Protein AF-G0MTW0-F1 (afdb_monomer_lite)

Secondary structure (DSSP, 8-state):
--HHHHHHHHHHHHHHHHHHHHHHHHHHTTT--HHHHHHHHHHHHHHHHHHHHHHHHHHHHHHHHHHHHHTT-------------------------------TTB-TTT-PBP-SS-GGG-EEE-TTT--EEEHHHHHHHHHHTTTTEEE-TTT--EEE-S-GGGSPB-HHHHHHHHHHHHHHHS--

pLDDT: mean 72.43, std 19.99, range [32.84, 96.56]

Organism: Caenorhabditis brenneri (NCBI:txid135651)

Radius of gyration: 26.17 Å; chains: 1; bounding box: 68×49×63 Å

Foldseek 3Di:
DPVVVVVVVVVVLVVVLVCLLPVVLVVVVVPDDPVVSVVVNVVSVVVSVVVVVVVVVVVVVVVVVVVVVVVVDDDDDDDDDDDDDDDDDDDDPDPPPPPPPPPPQAAPPPRDGAAPPDQQRFWFAQVQPRDTHGLVVQVVQCVVVVQAWHQDPPPRDIRGGNDSVPTHTDVVSNVVVVVVVVVVVVPD

Sequence (188 aa):
MNTGVHRKHLTRVLLFQIVAIHILPYLTHYTRTTEEMTTIRYGQWNFMIAMTWNMADFLTVNESGLELLDTRIPESRNYNEKDIETSSDSDAEDTLEPLRELSCTACKICFREYSADSKKRIPLMLSSCGHTVCWKCAGKLLKQNYNSFICCPLCRKITYTGSVHQLPRNYAIIDVIQMKNRETTGTH

InterPro domains:
  IPR001841 Zinc finger, RING-type [PF14634] (107-157)
  IPR001841 Zinc finger, RING-type [PS50089] (107-156)
  IPR001841 Zinc finger, RING-type [SM00184] (107-155)
  IPR013083 Zinc finger, RING/FYVE/PHD-type [G3DSA:3.30.40.10] (100-187)
  IPR017907 Zinc finger, RING-type, conserved site [PS00518] (129-138)
  IPR052667 E3 ubiquitin-protein ligase RING-type [PTHR47156] (103-181)

Structure (mmCIF, N/CA/C/O backbone):
data_AF-G0MTW0-F1
#
_entry.id   AF-G0MTW0-F1
#
loop_
_atom_site.group_PDB
_atom_site.id
_atom_site.type_symbol
_atom_site.label_atom_id
_atom_site.label_alt_id
_atom_site.label_comp_id
_atom_site.label_asym_id
_atom_site.label_entity_id
_atom_site.label_seq_id
_atom_site.pdbx_PDB_ins_code
_atom_site.Cartn_x
_atom_site.Cartn_y
_atom_site.Cartn_z
_atom_site.occupancy
_atom_site.B_iso_or_equiv
_atom_site.auth_seq_id
_atom_site.auth_comp_id
_atom_site.auth_asym_id
_atom_site.auth_atom_id
_atom_site.pdbx_PDB_model_num
ATOM 1 N N . MET A 1 1 ? 17.808 -18.287 9.962 1.00 46.88 1 MET A N 1
ATOM 2 C CA . MET A 1 1 ? 18.527 -17.604 8.853 1.00 46.88 1 MET A CA 1
ATOM 3 C C . MET A 1 1 ? 18.712 -18.554 7.662 1.00 46.88 1 MET A C 1
ATOM 5 O O . MET A 1 1 ? 19.557 -19.440 7.709 1.00 46.88 1 MET A O 1
ATOM 9 N N . ASN A 1 2 ? 17.879 -18.441 6.618 1.00 45.19 2 ASN A N 1
ATOM 10 C CA . ASN A 1 2 ? 17.885 -19.365 5.471 1.00 45.19 2 ASN A CA 1
ATOM 11 C C . ASN A 1 2 ? 19.026 -19.027 4.487 1.00 45.19 2 ASN A C 1
ATOM 13 O O . ASN A 1 2 ? 18.872 -18.234 3.554 1.00 45.19 2 ASN A O 1
ATOM 17 N N . THR A 1 3 ? 20.190 -19.630 4.722 1.00 55.59 3 THR A N 1
ATOM 18 C CA . THR A 1 3 ? 21.456 -19.387 4.006 1.00 55.59 3 THR A CA 1
ATOM 19 C C . THR A 1 3 ? 21.369 -19.643 2.497 1.00 55.59 3 THR A C 1
ATOM 21 O O . THR A 1 3 ? 22.095 -19.023 1.717 1.00 55.59 3 THR A O 1
ATOM 24 N N . GLY A 1 4 ? 20.443 -20.499 2.052 1.00 56.62 4 GLY A N 1
ATOM 25 C CA . GLY A 1 4 ? 20.263 -20.838 0.640 1.00 56.62 4 GLY A CA 1
ATOM 26 C C . GLY A 1 4 ? 19.663 -19.708 -0.200 1.00 56.62 4 GLY A C 1
ATOM 27 O O . GLY A 1 4 ? 20.035 -19.538 -1.362 1.00 56.62 4 GLY A O 1
ATOM 28 N N . VAL A 1 5 ? 18.762 -18.909 0.379 1.00 52.91 5 VAL A N 1
ATOM 29 C CA . VAL A 1 5 ? 18.122 -17.779 -0.314 1.00 52.91 5 VAL A CA 1
ATOM 30 C C . VAL A 1 5 ? 19.107 -16.617 -0.425 1.00 52.91 5 VAL A C 1
ATOM 32 O O . VAL A 1 5 ? 19.337 -16.115 -1.525 1.00 52.91 5 VAL A O 1
ATOM 35 N N . HIS A 1 6 ? 19.788 -16.280 0.673 1.00 52.62 6 HIS A N 1
ATOM 36 C CA . HIS A 1 6 ? 20.827 -15.248 0.694 1.00 52.62 6 HIS A CA 1
ATOM 37 C C . HIS A 1 6 ? 21.955 -15.550 -0.308 1.00 52.62 6 HIS A C 1
ATOM 39 O O . HIS A 1 6 ? 22.335 -14.687 -1.097 1.00 52.62 6 HIS A O 1
ATOM 45 N N . ARG A 1 7 ? 22.412 -16.811 -0.381 1.00 57.03 7 ARG A N 1
ATOM 46 C CA . ARG A 1 7 ? 23.429 -17.244 -1.353 1.00 57.03 7 ARG A CA 1
ATOM 47 C C . ARG A 1 7 ? 22.971 -17.051 -2.799 1.00 57.03 7 ARG A C 1
ATOM 49 O O . ARG A 1 7 ? 23.742 -16.551 -3.605 1.00 57.03 7 ARG A O 1
ATOM 56 N N . LYS A 1 8 ? 21.720 -17.390 -3.137 1.00 57.41 8 LYS A N 1
ATOM 57 C CA . LYS A 1 8 ? 21.183 -17.230 -4.503 1.00 57.41 8 LYS A CA 1
ATOM 58 C C . LYS A 1 8 ? 21.072 -15.763 -4.919 1.00 57.41 8 LYS A C 1
ATOM 60 O O . LYS A 1 8 ? 21.403 -15.433 -6.056 1.00 57.41 8 LYS A O 1
ATOM 65 N N . HIS A 1 9 ? 20.632 -14.886 -4.018 1.00 62.62 9 HIS A N 1
ATOM 66 C CA . HIS A 1 9 ? 20.572 -13.450 -4.296 1.00 62.62 9 HIS A CA 1
ATOM 67 C C . HIS A 1 9 ? 21.973 -12.849 -4.427 1.00 62.62 9 HIS A C 1
ATOM 69 O O . HIS A 1 9 ? 22.230 -12.150 -5.405 1.00 62.62 9 HIS A O 1
ATOM 75 N N . LEU A 1 10 ? 22.901 -13.219 -3.540 1.00 69.69 10 LEU A N 1
ATOM 76 C CA . LEU A 1 10 ? 24.301 -12.806 -3.615 1.00 69.69 10 LEU A CA 1
ATOM 77 C C . LEU A 1 10 ? 24.962 -13.266 -4.921 1.00 69.69 10 LEU A C 1
ATOM 79 O O . LEU A 1 10 ? 25.590 -12.466 -5.604 1.00 69.69 10 LEU A O 1
ATOM 83 N N . THR A 1 11 ? 24.766 -14.523 -5.331 1.00 68.31 11 THR A N 1
ATOM 84 C CA . THR A 1 11 ? 25.303 -15.037 -6.599 1.00 68.31 11 THR A CA 1
ATOM 85 C C . THR A 1 11 ? 24.739 -14.279 -7.799 1.00 68.31 11 THR A C 1
ATOM 87 O O . THR A 1 11 ? 25.498 -13.933 -8.695 1.00 68.31 11 THR A O 1
ATOM 90 N N . ARG A 1 12 ? 23.436 -13.960 -7.826 1.00 66.38 12 ARG A N 1
ATOM 91 C CA . ARG A 1 12 ? 22.852 -13.176 -8.930 1.00 66.38 12 ARG A CA 1
ATOM 92 C C . ARG A 1 12 ? 23.411 -11.756 -8.971 1.00 66.38 12 ARG A C 1
ATOM 94 O O . ARG A 1 12 ? 23.760 -11.295 -10.051 1.00 66.38 12 ARG A O 1
ATOM 101 N N . VAL A 1 13 ? 23.550 -11.094 -7.823 1.00 73.06 13 VAL A N 1
ATOM 102 C CA . VAL A 1 13 ? 24.141 -9.748 -7.733 1.00 73.06 13 VAL A CA 1
ATOM 103 C C . VAL A 1 13 ? 25.597 -9.760 -8.200 1.00 73.06 13 VAL A C 1
ATOM 105 O O . VAL A 1 13 ? 25.964 -8.951 -9.047 1.00 73.06 13 VAL A O 1
ATOM 108 N N . LEU A 1 14 ? 26.404 -10.716 -7.733 1.00 75.69 14 LEU A N 1
ATOM 109 C CA . LEU A 1 14 ? 27.798 -10.865 -8.160 1.00 75.69 14 LEU A CA 1
ATOM 110 C C . LEU A 1 14 ? 27.912 -11.140 -9.664 1.00 75.69 14 LEU A C 1
ATOM 112 O O . LEU A 1 14 ? 28.757 -10.546 -10.324 1.00 75.69 14 LEU A O 1
ATOM 116 N N . LEU A 1 15 ? 27.031 -11.970 -10.229 1.00 75.44 15 LEU A N 1
ATOM 117 C CA . LEU A 1 15 ? 27.001 -12.229 -11.669 1.00 75.44 15 LEU A CA 1
ATOM 118 C C . LEU A 1 15 ? 26.692 -10.962 -12.471 1.00 75.44 15 LEU A C 1
ATOM 120 O O . LEU A 1 15 ? 27.424 -10.655 -13.406 1.00 75.44 15 LEU A O 1
ATOM 124 N N . PHE A 1 16 ? 25.667 -10.192 -12.093 1.00 72.25 16 PHE A N 1
ATOM 125 C CA . PHE A 1 16 ? 25.366 -8.924 -12.769 1.00 72.25 16 PHE A CA 1
ATOM 126 C C . PHE A 1 16 ? 26.522 -7.930 -12.665 1.00 72.25 16 PHE A C 1
ATOM 128 O O . PHE A 1 16 ? 26.789 -7.202 -13.621 1.00 72.25 16 PHE A O 1
ATOM 135 N N . GLN A 1 17 ? 27.234 -7.931 -11.538 1.00 75.12 17 GLN A N 1
ATOM 136 C CA . GLN A 1 17 ? 28.352 -7.025 -11.338 1.00 75.12 17 GLN A CA 1
ATOM 137 C C . GLN A 1 17 ? 29.565 -7.398 -12.200 1.00 75.12 17 GLN A C 1
ATOM 139 O O . GLN A 1 17 ? 30.127 -6.543 -12.880 1.00 75.12 17 GLN A O 1
ATOM 144 N N . ILE A 1 18 ? 29.913 -8.684 -12.250 1.00 76.88 18 ILE A N 1
ATOM 145 C CA . ILE A 1 18 ? 30.988 -9.213 -13.101 1.00 76.88 18 ILE A CA 1
ATOM 146 C C . ILE A 1 18 ? 30.667 -8.957 -14.581 1.00 76.88 18 ILE A C 1
ATOM 148 O O . ILE A 1 18 ? 31.504 -8.455 -15.328 1.00 76.88 18 ILE A O 1
ATOM 152 N N . VAL A 1 19 ? 29.430 -9.225 -15.004 1.00 73.81 19 VAL A N 1
ATOM 153 C CA . VAL A 1 19 ? 28.961 -8.986 -16.377 1.00 73.81 19 VAL A CA 1
ATOM 154 C C . VAL A 1 19 ? 29.084 -7.505 -16.752 1.00 73.81 19 VAL A C 1
ATOM 156 O O . VAL A 1 19 ? 29.612 -7.198 -17.816 1.00 73.81 19 VAL A O 1
ATOM 159 N N . ALA A 1 20 ? 28.679 -6.575 -15.884 1.00 69.75 20 ALA A N 1
ATOM 160 C CA . ALA A 1 20 ? 28.799 -5.141 -16.152 1.00 69.75 20 ALA A CA 1
ATOM 161 C C . ALA A 1 20 ? 30.264 -4.666 -16.230 1.00 69.75 20 ALA A C 1
ATOM 163 O O . ALA A 1 20 ? 30.592 -3.862 -17.101 1.00 69.75 20 ALA A O 1
ATOM 164 N N . ILE A 1 21 ? 31.150 -5.204 -15.380 1.00 73.75 21 ILE A N 1
ATOM 165 C CA . ILE A 1 21 ? 32.589 -4.880 -15.369 1.00 73.75 21 ILE A CA 1
ATOM 166 C C . ILE A 1 21 ? 33.308 -5.409 -16.614 1.00 73.75 21 ILE A C 1
ATOM 168 O O . ILE A 1 21 ? 34.257 -4.783 -17.068 1.00 73.75 21 ILE A O 1
ATOM 172 N N . HIS A 1 22 ? 32.888 -6.542 -17.180 1.00 73.38 22 HIS A N 1
ATOM 173 C CA . HIS A 1 22 ? 33.581 -7.140 -18.326 1.00 73.38 22 HIS A CA 1
ATOM 174 C C . HIS A 1 22 ? 32.955 -6.783 -19.676 1.00 73.38 22 HIS A C 1
ATOM 176 O O . HIS A 1 22 ? 33.680 -6.473 -20.620 1.00 73.38 22 HIS A O 1
ATOM 182 N N . ILE A 1 23 ? 31.624 -6.792 -19.783 1.00 70.81 23 ILE A N 1
ATOM 183 C CA . ILE A 1 23 ? 30.932 -6.588 -21.060 1.00 70.81 23 ILE A CA 1
ATOM 184 C C . ILE A 1 23 ? 30.978 -5.123 -21.483 1.00 70.81 23 ILE A C 1
ATOM 186 O O . ILE A 1 23 ? 31.235 -4.842 -22.651 1.00 70.81 23 ILE A O 1
ATOM 190 N N . LEU A 1 24 ? 30.777 -4.174 -20.562 1.00 67.62 24 LEU A N 1
ATOM 191 C CA . LEU A 1 24 ? 30.736 -2.764 -20.947 1.00 67.62 24 LEU A CA 1
ATOM 192 C C . LEU A 1 24 ? 32.099 -2.248 -21.448 1.00 67.62 24 LEU A C 1
ATOM 194 O O . LEU A 1 24 ? 32.108 -1.599 -22.493 1.00 67.62 24 LEU A O 1
ATOM 198 N N . PRO A 1 25 ? 33.252 -2.575 -20.826 1.00 67.56 25 PRO A N 1
ATOM 199 C CA . PRO A 1 25 ? 34.555 -2.207 -21.378 1.00 67.56 25 PRO A CA 1
ATOM 200 C C . PRO A 1 25 ? 34.869 -2.906 -22.698 1.00 67.56 25 PRO A C 1
ATOM 202 O O . PRO A 1 25 ? 35.451 -2.278 -23.579 1.00 67.56 25 PRO A O 1
ATOM 205 N N . TYR A 1 26 ? 34.466 -4.173 -22.849 1.00 68.31 26 TYR A N 1
ATOM 206 C CA . TYR A 1 26 ? 34.663 -4.947 -24.077 1.00 68.31 26 TYR A CA 1
ATOM 207 C C . TYR A 1 26 ? 33.882 -4.353 -25.256 1.00 68.31 26 TYR A C 1
ATOM 209 O O . TYR A 1 26 ? 34.439 -4.181 -26.337 1.00 68.31 26 TYR A O 1
ATOM 217 N N . LEU A 1 27 ? 32.631 -3.935 -25.033 1.00 63.88 27 LEU A N 1
ATOM 218 C CA . LEU A 1 27 ? 31.812 -3.256 -26.044 1.00 63.88 27 LEU A CA 1
ATOM 219 C C . LEU A 1 27 ? 32.359 -1.871 -26.419 1.00 63.88 27 LEU A C 1
ATOM 221 O O . LEU A 1 27 ? 32.214 -1.441 -27.560 1.00 63.88 27 LEU A O 1
ATOM 225 N N . THR A 1 28 ? 33.021 -1.179 -25.488 1.00 63.38 28 THR A N 1
ATOM 226 C CA . THR A 1 28 ? 33.653 0.128 -25.752 1.00 63.38 28 THR A CA 1
ATOM 227 C C . THR A 1 28 ? 35.084 0.036 -26.287 1.00 63.38 28 THR A C 1
ATOM 229 O O . THR A 1 28 ? 35.637 1.042 -26.721 1.00 63.38 28 THR A O 1
ATOM 232 N N . HIS A 1 29 ? 35.696 -1.153 -26.280 1.00 64.94 29 HIS A N 1
ATOM 233 C CA . HIS A 1 29 ? 37.079 -1.369 -26.720 1.00 64.94 29 HIS A CA 1
ATOM 234 C C . HIS A 1 29 ? 37.270 -1.113 -28.223 1.00 64.94 29 HIS A C 1
ATOM 236 O O . HIS A 1 29 ? 38.371 -0.804 -28.666 1.00 64.94 29 HIS A O 1
ATOM 242 N N . TYR A 1 30 ? 36.202 -1.227 -29.014 1.00 61.06 30 TYR A N 1
ATOM 243 C CA . TYR A 1 30 ? 36.262 -1.095 -30.469 1.00 61.06 30 TYR A CA 1
ATOM 244 C C . TYR A 1 30 ? 36.179 0.359 -30.972 1.00 61.06 30 TYR A C 1
ATOM 246 O O . TYR A 1 30 ? 36.504 0.616 -32.126 1.00 61.06 30 TYR A O 1
ATOM 254 N N . THR A 1 31 ? 35.757 1.324 -30.143 1.00 55.19 31 THR A N 1
ATOM 255 C CA . THR A 1 31 ? 35.332 2.649 -30.640 1.00 55.19 31 THR A CA 1
ATOM 256 C C . THR A 1 31 ? 36.075 3.859 -30.073 1.00 55.19 31 THR A C 1
ATOM 258 O O . THR A 1 31 ? 35.704 4.976 -30.425 1.00 55.19 31 THR A O 1
ATOM 261 N N . ARG A 1 32 ? 37.097 3.714 -29.212 1.00 61.81 32 ARG A N 1
ATOM 262 C CA . ARG A 1 32 ? 37.580 4.876 -28.438 1.00 61.81 32 ARG A CA 1
ATOM 263 C C . ARG A 1 32 ? 39.060 4.854 -28.031 1.00 61.81 32 ARG A C 1
ATOM 265 O O . ARG A 1 32 ? 39.605 3.799 -27.716 1.00 61.81 32 ARG A O 1
ATOM 272 N N . THR A 1 33 ? 39.698 6.032 -28.034 1.00 72.25 33 THR A N 1
ATOM 273 C CA . THR A 1 33 ? 41.100 6.259 -27.620 1.00 72.25 33 THR A CA 1
ATOM 274 C C . THR A 1 33 ? 41.316 5.926 -26.134 1.00 72.25 33 THR A C 1
ATOM 276 O O . THR A 1 33 ? 40.379 5.859 -25.337 1.00 72.25 33 THR A O 1
ATOM 279 N N . THR A 1 34 ? 42.564 5.671 -25.732 1.00 64.19 34 THR A N 1
ATOM 280 C CA . THR A 1 34 ? 42.932 5.155 -24.396 1.00 64.19 34 THR A CA 1
ATOM 281 C C . THR A 1 34 ? 42.511 6.055 -23.229 1.00 64.19 34 THR A C 1
ATOM 283 O O . THR A 1 34 ? 42.124 5.536 -22.183 1.00 64.19 34 THR A O 1
ATOM 286 N N . GLU A 1 35 ? 42.519 7.379 -23.393 1.00 64.81 35 GLU A N 1
ATOM 287 C CA . GLU A 1 35 ? 42.043 8.333 -22.373 1.00 64.81 35 GLU A CA 1
ATOM 288 C C . GLU A 1 35 ? 40.528 8.256 -22.182 1.00 64.81 35 GLU A C 1
ATOM 290 O O . GLU A 1 35 ? 39.993 8.226 -21.078 1.00 64.81 35 GLU A O 1
ATOM 295 N N . GLU A 1 36 ? 39.824 8.124 -23.291 1.00 65.06 36 GLU A N 1
ATOM 296 C CA . GLU A 1 36 ? 38.383 8.042 -23.330 1.00 65.06 36 GLU A CA 1
ATOM 297 C C . GLU A 1 36 ? 37.843 6.722 -22.745 1.00 65.06 36 GLU A C 1
ATOM 299 O O . GLU A 1 36 ? 36.704 6.672 -22.265 1.00 65.06 36 GLU A O 1
ATOM 304 N N . MET A 1 37 ? 38.675 5.676 -22.747 1.00 64.62 37 MET A N 1
ATOM 305 C CA . MET A 1 37 ? 38.421 4.375 -22.131 1.00 64.62 37 MET A CA 1
ATOM 306 C C . MET A 1 37 ? 38.601 4.399 -20.605 1.00 64.62 37 MET A C 1
ATOM 308 O O . MET A 1 37 ? 37.859 3.718 -19.893 1.00 64.62 37 MET A O 1
ATOM 312 N N . THR A 1 38 ? 39.544 5.182 -20.069 1.00 68.31 38 THR A N 1
ATOM 313 C CA . THR A 1 38 ? 39.756 5.260 -18.613 1.00 68.31 38 THR A CA 1
ATOM 314 C C . THR A 1 38 ? 38.621 6.011 -17.924 1.00 68.31 38 THR A C 1
ATOM 316 O O . THR A 1 38 ? 38.120 5.527 -16.912 1.00 68.31 38 THR A O 1
ATOM 319 N N . THR A 1 39 ? 38.116 7.109 -18.496 1.00 69.56 39 THR A N 1
ATOM 320 C CA . THR A 1 39 ? 36.962 7.845 -17.944 1.00 69.56 39 THR A CA 1
ATOM 321 C C . THR A 1 39 ? 35.706 6.976 -17.857 1.00 69.56 39 THR A C 1
ATOM 323 O O . THR A 1 39 ? 35.002 7.003 -16.849 1.00 69.56 39 THR A O 1
ATOM 326 N N . ILE A 1 40 ? 35.448 6.148 -18.875 1.00 72.38 40 ILE A N 1
ATOM 327 C CA . ILE A 1 40 ? 34.320 5.205 -18.869 1.00 72.38 40 ILE A CA 1
ATOM 328 C C . ILE A 1 40 ? 34.516 4.137 -17.788 1.00 72.38 40 ILE A C 1
ATOM 330 O O . ILE A 1 40 ? 33.581 3.851 -17.041 1.00 72.38 40 ILE A O 1
ATOM 334 N N . ARG A 1 41 ? 35.731 3.589 -17.651 1.00 73.00 41 ARG A N 1
ATOM 335 C CA . ARG A 1 41 ? 36.058 2.617 -16.595 1.00 73.00 41 ARG A CA 1
ATOM 336 C C . ARG A 1 41 ? 35.867 3.205 -15.196 1.00 73.00 41 ARG A C 1
ATOM 338 O O . ARG A 1 41 ? 35.265 2.553 -14.348 1.00 73.00 41 ARG A O 1
ATOM 345 N N . TYR A 1 42 ? 36.306 4.442 -14.959 1.00 75.69 42 TYR A N 1
ATOM 346 C CA . TYR A 1 42 ? 36.085 5.130 -13.683 1.00 75.69 42 TYR A CA 1
ATOM 347 C C . TYR A 1 42 ? 34.602 5.420 -13.427 1.00 75.69 42 TYR A C 1
ATOM 349 O O . TYR A 1 42 ? 34.133 5.226 -12.305 1.00 75.69 42 TYR A O 1
ATOM 357 N N . GLY A 1 43 ? 33.847 5.840 -14.445 1.00 74.94 43 GLY A N 1
ATOM 358 C CA . GLY A 1 43 ? 32.403 6.060 -14.334 1.00 74.94 43 GLY A CA 1
ATOM 359 C C . GLY A 1 43 ? 31.641 4.776 -14.000 1.00 74.94 43 GLY A C 1
ATOM 360 O O . GLY A 1 43 ? 30.783 4.770 -13.119 1.00 74.94 43 GLY A O 1
ATOM 361 N N . GLN A 1 44 ? 32.013 3.664 -14.635 1.00 75.50 44 GLN A N 1
ATOM 362 C CA . GLN A 1 44 ? 31.463 2.345 -14.329 1.00 75.50 44 GLN A CA 1
ATOM 363 C C . GLN A 1 44 ? 31.821 1.915 -12.910 1.00 75.50 44 GLN A C 1
ATOM 365 O O . GLN A 1 44 ? 30.933 1.524 -12.165 1.00 75.50 44 GLN A O 1
ATOM 370 N N . TRP A 1 45 ? 33.076 2.057 -12.483 1.00 75.19 45 TRP A N 1
ATOM 371 C CA . TRP A 1 45 ? 33.469 1.696 -11.121 1.00 75.19 45 TRP A CA 1
ATOM 372 C C . TRP A 1 45 ? 32.704 2.505 -10.060 1.00 75.19 45 TRP A C 1
ATOM 374 O O . TRP A 1 45 ? 32.179 1.927 -9.110 1.00 75.19 45 TRP A O 1
ATOM 384 N N . ASN A 1 46 ? 32.538 3.816 -10.264 1.00 73.50 46 ASN A N 1
ATOM 385 C CA . ASN A 1 46 ? 31.748 4.669 -9.371 1.00 73.50 46 ASN A CA 1
ATOM 386 C C . ASN A 1 46 ? 30.267 4.261 -9.319 1.00 73.50 46 ASN A C 1
ATOM 388 O O . ASN A 1 46 ? 29.690 4.185 -8.234 1.00 73.50 46 ASN A O 1
ATOM 392 N N . PHE A 1 47 ? 29.654 3.949 -10.464 1.00 76.88 47 PHE A N 1
ATOM 393 C CA . PHE A 1 47 ? 28.271 3.465 -10.517 1.00 76.88 47 PHE A CA 1
ATOM 394 C C . PHE A 1 47 ? 28.103 2.137 -9.767 1.00 76.88 47 PHE A C 1
ATOM 396 O O . PHE A 1 47 ? 27.140 1.946 -9.026 1.00 76.88 47 PHE A O 1
ATOM 403 N N . MET A 1 48 ? 29.077 1.239 -9.905 1.00 74.06 48 MET A N 1
ATOM 404 C CA . MET A 1 48 ? 29.076 -0.069 -9.255 1.00 74.06 48 MET A CA 1
ATOM 405 C C . MET A 1 48 ? 29.234 0.054 -7.736 1.00 74.06 48 MET A C 1
ATOM 407 O O . MET A 1 48 ? 28.469 -0.566 -6.999 1.00 74.06 48 MET A O 1
ATOM 411 N N . ILE A 1 49 ? 30.126 0.932 -7.261 1.00 74.50 49 ILE A N 1
ATOM 412 C CA . ILE A 1 49 ? 30.272 1.253 -5.832 1.00 74.50 49 ILE A CA 1
ATOM 413 C C . ILE A 1 49 ? 28.972 1.858 -5.270 1.00 74.50 49 ILE A C 1
ATOM 415 O O . ILE A 1 49 ? 28.481 1.424 -4.226 1.00 74.50 49 ILE A O 1
ATOM 419 N N . ALA A 1 50 ? 28.349 2.808 -5.970 1.00 71.88 50 ALA A N 1
ATOM 420 C CA . ALA A 1 50 ? 27.086 3.404 -5.524 1.00 71.88 50 ALA A CA 1
ATOM 421 C C . ALA A 1 50 ? 25.942 2.372 -5.454 1.00 71.88 50 ALA A C 1
ATOM 423 O O . ALA A 1 50 ? 25.154 2.358 -4.504 1.00 71.88 50 ALA A O 1
ATOM 424 N N . MET A 1 51 ? 25.884 1.459 -6.427 1.00 70.31 51 MET A N 1
ATOM 425 C CA . MET A 1 51 ? 24.903 0.375 -6.463 1.00 70.31 51 MET A CA 1
ATOM 426 C C . MET A 1 51 ? 25.108 -0.621 -5.312 1.00 70.31 51 MET A C 1
ATOM 428 O O . MET A 1 51 ? 24.128 -1.132 -4.773 1.00 70.31 51 MET A O 1
ATOM 432 N N . THR A 1 52 ? 26.354 -0.873 -4.886 1.00 71.31 52 THR A N 1
ATOM 433 C CA . THR A 1 52 ? 26.628 -1.747 -3.731 1.00 71.31 52 THR A CA 1
ATOM 434 C C . THR A 1 52 ? 26.104 -1.183 -2.408 1.00 71.31 52 THR A C 1
ATOM 436 O O . THR A 1 52 ? 25.582 -1.953 -1.605 1.00 71.31 52 THR A O 1
ATOM 439 N N . TRP A 1 53 ? 26.120 0.142 -2.213 1.00 62.41 53 TRP A N 1
ATOM 440 C CA . TRP A 1 53 ? 25.492 0.783 -1.048 1.00 62.41 53 TRP A CA 1
ATOM 441 C C . TRP A 1 53 ? 23.965 0.635 -1.061 1.00 62.41 53 TRP A C 1
ATOM 443 O O . TRP A 1 53 ? 23.369 0.248 -0.061 1.00 62.41 53 TRP A O 1
ATOM 453 N N . ASN A 1 54 ? 23.335 0.849 -2.221 1.00 63.22 54 ASN A N 1
ATOM 454 C CA . ASN A 1 54 ? 21.885 0.677 -2.379 1.00 63.22 54 ASN A CA 1
ATOM 455 C C . ASN A 1 54 ? 21.439 -0.787 -2.196 1.00 63.22 54 ASN A C 1
ATOM 457 O O . ASN A 1 54 ? 20.370 -1.066 -1.655 1.00 63.22 54 ASN A O 1
ATOM 461 N N . MET A 1 55 ? 22.262 -1.741 -2.638 1.00 66.75 55 MET A N 1
ATOM 462 C CA . MET A 1 55 ? 22.004 -3.169 -2.445 1.00 66.75 55 MET A CA 1
ATOM 463 C C . MET A 1 55 ? 22.160 -3.591 -0.979 1.00 66.75 55 MET A C 1
ATOM 465 O O . MET A 1 55 ? 21.389 -4.434 -0.525 1.00 66.75 55 MET A O 1
ATOM 469 N N . ALA A 1 56 ? 23.105 -3.009 -0.233 1.00 61.94 56 ALA A N 1
ATOM 470 C CA . ALA A 1 56 ? 23.258 -3.258 1.201 1.00 61.94 56 ALA A CA 1
ATOM 471 C C . ALA A 1 56 ? 22.013 -2.811 1.989 1.00 61.94 56 ALA A C 1
ATOM 473 O O . ALA A 1 56 ? 21.521 -3.575 2.821 1.00 61.94 56 ALA A O 1
ATOM 474 N N . ASP A 1 57 ? 21.446 -1.648 1.647 1.00 57.84 57 ASP A N 1
ATOM 475 C CA . ASP A 1 57 ? 20.177 -1.153 2.205 1.00 57.84 57 ASP A CA 1
ATOM 476 C C . ASP A 1 57 ? 18.980 -2.043 1.812 1.00 57.84 57 ASP A C 1
ATOM 478 O O . ASP A 1 57 ? 18.100 -2.337 2.621 1.00 57.84 57 ASP A O 1
ATOM 482 N N . PHE A 1 58 ? 18.944 -2.540 0.570 1.00 63.03 58 PHE A N 1
ATOM 483 C CA . PHE A 1 58 ? 17.901 -3.467 0.115 1.00 63.03 58 PHE A CA 1
ATOM 484 C C . PHE A 1 58 ? 17.959 -4.825 0.835 1.00 63.03 58 PHE A C 1
ATOM 486 O O . PHE A 1 58 ? 16.920 -5.382 1.199 1.00 63.03 58 PHE A O 1
ATOM 493 N N . LEU A 1 59 ? 19.161 -5.363 1.062 1.00 54.91 59 LEU A N 1
ATOM 494 C CA . LEU A 1 59 ? 19.353 -6.626 1.777 1.00 54.91 59 LEU A CA 1
ATOM 495 C C . LEU A 1 59 ? 19.017 -6.494 3.267 1.00 54.91 59 LEU A C 1
ATOM 497 O O . LEU A 1 59 ? 18.342 -7.377 3.789 1.00 54.91 59 LEU A O 1
ATOM 501 N N . THR A 1 60 ? 19.360 -5.380 3.921 1.00 61.66 60 THR A N 1
ATOM 502 C CA . THR A 1 60 ? 18.957 -5.112 5.319 1.00 61.66 60 THR A CA 1
ATOM 503 C C . THR A 1 60 ? 17.439 -4.971 5.472 1.00 61.66 60 THR A C 1
ATOM 505 O O . THR A 1 60 ? 16.854 -5.475 6.434 1.00 61.66 60 THR A O 1
ATOM 508 N N . VAL A 1 61 ?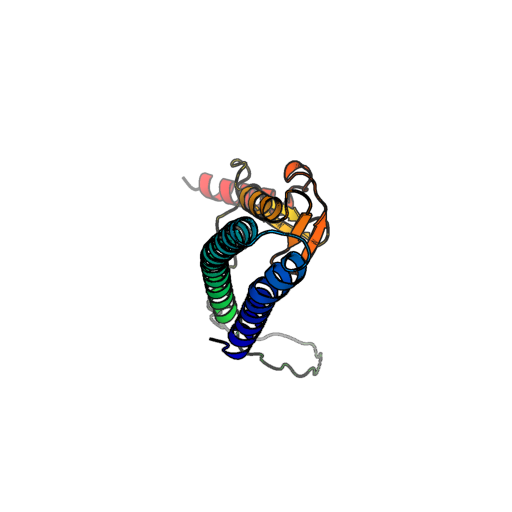 16.753 -4.363 4.498 1.00 57.31 61 VAL A N 1
ATOM 509 C CA . VAL A 1 61 ? 15.277 -4.320 4.464 1.00 57.31 61 VAL A CA 1
ATOM 510 C C . VAL A 1 61 ? 14.667 -5.714 4.244 1.00 57.31 61 VAL A C 1
ATOM 512 O O . VAL A 1 61 ? 13.605 -6.025 4.784 1.00 57.31 61 VAL A O 1
ATOM 515 N N . ASN A 1 62 ? 15.323 -6.580 3.472 1.00 54.56 62 ASN A N 1
ATOM 516 C CA . ASN A 1 62 ? 14.836 -7.934 3.215 1.00 54.56 62 ASN A CA 1
ATOM 517 C C . ASN A 1 62 ? 15.121 -8.905 4.378 1.00 54.56 62 ASN A C 1
ATOM 519 O O . ASN A 1 62 ? 14.283 -9.757 4.661 1.00 54.56 62 ASN A O 1
ATOM 523 N N . GLU A 1 63 ? 16.248 -8.764 5.083 1.00 56.19 63 GLU A N 1
ATOM 524 C CA . GLU A 1 63 ? 16.543 -9.518 6.313 1.00 56.19 63 GLU A CA 1
ATOM 525 C C . GLU A 1 63 ? 15.568 -9.160 7.439 1.00 56.19 63 GLU A C 1
ATOM 527 O O . GLU A 1 63 ? 14.980 -10.056 8.044 1.00 56.19 63 GLU A O 1
ATOM 532 N N . SER A 1 64 ? 15.274 -7.871 7.629 1.00 53.81 64 SER A N 1
ATOM 533 C CA . SER A 1 64 ? 14.232 -7.426 8.571 1.00 53.81 64 SER A CA 1
ATOM 534 C C . SER A 1 64 ? 12.815 -7.862 8.157 1.00 53.81 64 SER A C 1
ATOM 536 O O . SER A 1 64 ? 11.949 -8.093 9.003 1.00 53.81 64 SER A O 1
ATOM 538 N N . GLY A 1 65 ? 12.567 -8.047 6.855 1.00 54.56 65 GLY A N 1
ATOM 539 C CA . GLY A 1 65 ? 11.345 -8.671 6.338 1.00 54.56 65 GLY A CA 1
ATOM 540 C C . GLY A 1 65 ? 11.257 -10.182 6.595 1.00 54.56 65 GLY A C 1
ATOM 541 O O . GLY A 1 65 ? 10.152 -10.713 6.728 1.00 54.56 65 GLY A O 1
ATOM 542 N N . LEU A 1 66 ? 12.402 -10.865 6.688 1.00 42.81 66 LEU A N 1
ATOM 543 C CA . LEU A 1 66 ? 12.509 -12.304 6.928 1.00 42.81 66 LEU A CA 1
ATOM 544 C C . LEU A 1 66 ? 12.380 -12.644 8.422 1.00 42.81 66 LEU A C 1
ATOM 546 O O . LEU A 1 66 ? 11.696 -13.610 8.752 1.00 42.81 66 LEU A O 1
ATOM 550 N N . GLU A 1 67 ? 12.924 -11.816 9.321 1.00 47.81 67 GLU A N 1
ATOM 551 C CA . GLU A 1 67 ? 12.694 -11.938 10.773 1.00 47.81 67 GLU A CA 1
ATOM 552 C C . GLU A 1 67 ? 11.203 -11.812 11.134 1.00 47.81 67 GLU A C 1
ATOM 554 O O . GLU A 1 67 ? 10.698 -12.562 11.966 1.00 47.81 67 GLU A O 1
ATOM 559 N N . LEU A 1 68 ? 10.458 -10.944 10.436 1.00 48.41 68 LEU A N 1
ATOM 560 C CA . LEU A 1 68 ? 9.003 -10.773 10.594 1.00 48.41 68 LEU A CA 1
ATOM 561 C C . LEU A 1 68 ? 8.148 -11.920 10.022 1.00 48.41 68 LEU A C 1
ATOM 563 O O . LEU A 1 68 ? 6.923 -11.942 10.233 1.00 48.41 68 LEU A O 1
ATOM 567 N N . LEU A 1 69 ? 8.752 -12.814 9.236 1.00 47.25 69 LEU A N 1
ATOM 568 C CA . LEU A 1 69 ? 8.108 -14.011 8.700 1.00 47.25 69 LEU A CA 1
ATOM 569 C C . LEU A 1 69 ? 8.383 -15.224 9.596 1.00 47.25 69 LEU A C 1
ATOM 571 O O . LEU A 1 69 ? 7.468 -16.012 9.814 1.00 47.25 69 LEU A O 1
ATOM 575 N N . ASP A 1 70 ? 9.589 -15.329 10.163 1.00 42.06 70 ASP A N 1
ATOM 576 C CA . ASP A 1 70 ? 9.982 -16.431 11.056 1.00 42.06 70 ASP A CA 1
ATOM 577 C C . ASP A 1 70 ? 9.163 -16.424 12.360 1.00 42.06 70 ASP A C 1
ATOM 579 O O . ASP A 1 70 ? 8.758 -17.470 12.853 1.00 42.06 70 ASP A O 1
ATOM 583 N N . THR A 1 71 ? 8.774 -15.245 12.866 1.00 47.22 71 THR A N 1
ATOM 584 C CA . THR A 1 71 ? 7.869 -15.156 14.033 1.00 47.22 71 THR A CA 1
ATOM 585 C C . THR A 1 71 ? 6.423 -15.573 13.729 1.00 47.22 71 THR A C 1
ATOM 587 O O . THR A 1 71 ? 5.607 -15.669 14.644 1.00 47.22 71 THR A O 1
ATOM 590 N N . ARG A 1 72 ? 6.059 -15.753 12.451 1.00 44.72 72 ARG A N 1
ATOM 591 C CA . ARG A 1 72 ? 4.670 -15.938 11.997 1.00 44.72 72 ARG A CA 1
ATOM 592 C C . ARG A 1 72 ? 4.337 -17.348 11.521 1.00 44.72 72 ARG A C 1
ATOM 594 O O . ARG A 1 72 ? 3.199 -17.560 11.106 1.00 44.72 72 ARG A O 1
ATOM 601 N N . ILE A 1 73 ? 5.281 -18.285 11.574 1.00 39.16 73 ILE A N 1
ATOM 602 C CA . ILE A 1 73 ? 5.036 -19.693 11.254 1.00 39.16 73 ILE A CA 1
ATOM 603 C C . ILE A 1 73 ? 4.874 -20.463 12.572 1.00 39.16 73 ILE A C 1
ATOM 605 O O . ILE A 1 73 ? 5.869 -20.926 13.124 1.00 39.16 73 ILE A O 1
ATOM 609 N N . PRO A 1 74 ? 3.651 -20.633 13.109 1.00 39.19 74 PRO A N 1
ATOM 610 C CA . PRO A 1 74 ? 3.393 -21.786 13.944 1.00 39.19 74 PRO A CA 1
ATOM 611 C C . PRO A 1 74 ? 3.498 -23.028 13.054 1.00 39.19 74 PRO A C 1
ATOM 613 O O . PRO A 1 74 ? 2.890 -23.121 11.986 1.00 39.19 74 PRO A O 1
ATOM 616 N N . GLU A 1 75 ? 4.347 -23.935 13.510 1.00 40.84 75 GLU A N 1
ATOM 617 C CA . GLU A 1 75 ? 4.582 -25.283 13.019 1.00 40.84 75 GLU A CA 1
ATOM 618 C C . GLU A 1 75 ? 3.279 -25.950 12.546 1.00 40.84 75 GLU A C 1
ATOM 620 O O . GLU A 1 75 ? 2.263 -25.966 13.247 1.00 40.84 75 GLU A O 1
ATOM 625 N N . SER A 1 76 ? 3.298 -26.458 11.315 1.00 37.50 76 SER A N 1
ATOM 626 C CA . SER A 1 76 ? 2.169 -27.112 10.664 1.00 37.50 76 SER A CA 1
ATOM 627 C C . SER A 1 76 ? 1.669 -28.294 11.497 1.00 37.50 76 SER A C 1
ATOM 629 O O . SER A 1 76 ? 2.264 -29.372 11.464 1.00 37.50 76 SER A O 1
ATOM 631 N N . ARG A 1 77 ? 0.546 -28.126 12.200 1.00 34.28 77 ARG A N 1
ATOM 632 C CA . ARG A 1 77 ? -0.237 -29.263 12.686 1.00 34.28 77 ARG A CA 1
ATOM 633 C C . ARG A 1 77 ? -1.110 -29.781 11.550 1.00 34.28 77 ARG A C 1
ATOM 635 O O . ARG A 1 77 ? -2.071 -29.145 11.131 1.00 34.28 77 ARG A O 1
ATOM 642 N N . ASN A 1 78 ? -0.691 -30.933 11.043 1.00 37.88 78 ASN A N 1
ATOM 643 C CA . ASN A 1 78 ? -1.455 -31.837 10.203 1.00 37.88 78 ASN A CA 1
ATOM 644 C C . ASN A 1 78 ? -2.791 -32.167 10.894 1.00 37.88 78 ASN A C 1
ATOM 646 O O . ASN A 1 78 ? -2.783 -32.798 11.949 1.00 37.88 78 ASN A O 1
ATOM 650 N N . TYR A 1 79 ? -3.914 -31.728 10.325 1.00 32.84 79 TYR A N 1
ATOM 651 C CA . TYR A 1 79 ? -5.228 -32.248 10.691 1.00 32.84 79 TYR A CA 1
ATOM 652 C C . TYR A 1 79 ? -5.685 -33.184 9.584 1.00 32.84 79 TYR A C 1
ATOM 654 O O . TYR A 1 79 ? -6.040 -32.753 8.487 1.00 32.84 79 TYR A O 1
ATOM 662 N N . ASN A 1 80 ? -5.637 -34.476 9.903 1.00 32.97 80 ASN A N 1
ATOM 663 C CA . ASN A 1 80 ? -6.341 -35.497 9.155 1.00 32.97 80 ASN A CA 1
ATOM 664 C C . ASN A 1 80 ? -7.837 -35.191 9.222 1.00 32.97 80 ASN A C 1
ATOM 666 O O . ASN A 1 80 ? -8.415 -35.067 10.301 1.00 32.97 80 ASN A O 1
ATOM 670 N N . GLU A 1 81 ? -8.433 -35.080 8.046 1.00 45.97 81 GLU A N 1
ATOM 671 C CA . GLU A 1 81 ? -9.866 -35.131 7.821 1.00 45.97 81 GLU A CA 1
ATOM 672 C C . GLU A 1 81 ? -10.400 -36.466 8.340 1.00 45.97 81 GLU A C 1
ATOM 674 O O . GLU A 1 81 ? -9.967 -37.516 7.862 1.00 45.97 81 GLU A O 1
ATOM 679 N N . LYS A 1 82 ? -11.282 -36.414 9.344 1.00 41.34 82 LYS A N 1
ATOM 680 C CA . LYS A 1 82 ? -12.268 -37.453 9.651 1.00 41.34 82 LYS A CA 1
ATOM 681 C C . LYS A 1 82 ? -13.358 -36.916 10.582 1.00 41.34 82 LYS A C 1
ATOM 683 O O . LYS A 1 82 ? -13.087 -36.466 11.690 1.00 41.34 82 LYS A O 1
ATOM 688 N N . ASP A 1 83 ? -14.565 -37.025 10.044 1.00 34.12 83 ASP A N 1
ATOM 689 C CA . ASP A 1 83 ? -15.813 -37.372 10.714 1.00 34.12 83 ASP A CA 1
ATOM 690 C C . ASP A 1 83 ? -16.550 -36.253 11.467 1.00 34.12 83 ASP A C 1
ATOM 692 O O . ASP A 1 83 ? -16.364 -35.962 12.645 1.00 34.12 83 ASP A O 1
ATOM 696 N N . ILE A 1 84 ? -17.466 -35.657 10.698 1.00 46.72 84 ILE A N 1
ATOM 697 C CA . ILE A 1 84 ? -18.781 -35.198 11.143 1.00 46.72 84 ILE A CA 1
ATOM 698 C C . ILE A 1 84 ? -19.389 -36.277 12.041 1.00 46.72 84 ILE A C 1
ATOM 700 O O . ILE A 1 84 ? -19.636 -37.372 11.553 1.00 46.72 84 ILE A O 1
ATOM 704 N N . GLU A 1 85 ? -19.721 -35.932 13.282 1.00 35.31 85 GLU A N 1
ATOM 705 C CA . GLU A 1 85 ? -20.938 -36.426 13.920 1.00 35.31 85 GLU A CA 1
ATOM 706 C C . GLU A 1 85 ? -21.393 -35.488 15.045 1.00 35.31 85 GLU A C 1
ATOM 708 O O . GLU A 1 85 ? -20.625 -34.919 15.819 1.00 35.31 85 GLU A O 1
ATOM 713 N N . THR A 1 86 ? -22.695 -35.259 15.018 1.00 35.28 86 THR A N 1
ATOM 714 C CA . THR A 1 86 ? -23.519 -34.424 15.882 1.00 35.28 86 THR A CA 1
ATOM 715 C C . THR A 1 86 ? -23.660 -35.050 17.270 1.00 35.28 86 THR A C 1
ATOM 717 O O . THR A 1 86 ? -23.950 -36.235 17.324 1.00 35.28 86 THR A O 1
ATOM 720 N N . SER A 1 87 ? -23.579 -34.257 18.351 1.00 40.69 87 SER A N 1
ATOM 721 C CA . SER A 1 87 ? -24.615 -34.145 19.408 1.00 40.69 87 SER A CA 1
ATOM 722 C C . SER A 1 87 ? -24.077 -33.765 20.800 1.00 40.69 87 SER A C 1
ATOM 724 O O . SER A 1 87 ? -23.189 -34.428 21.322 1.00 40.69 87 SER A O 1
ATOM 726 N N . SER A 1 88 ? -24.754 -32.768 21.389 1.00 37.12 88 SER A N 1
ATOM 727 C CA . SER A 1 88 ? -25.169 -32.610 22.802 1.00 37.12 88 SER A CA 1
ATOM 728 C C . SER A 1 88 ? -24.149 -32.530 23.950 1.00 37.12 88 SER A C 1
ATOM 730 O O . SER A 1 88 ? -23.428 -33.478 24.230 1.00 37.12 88 SER A O 1
ATOM 732 N N . ASP A 1 89 ? -24.272 -31.406 24.669 1.00 43.84 89 ASP A N 1
ATOM 733 C CA . ASP A 1 89 ? -24.244 -31.198 26.126 1.00 43.84 89 ASP A CA 1
ATOM 734 C C . ASP A 1 89 ? -23.197 -31.922 26.984 1.00 43.84 89 ASP A C 1
ATOM 736 O O . ASP A 1 89 ? -23.353 -33.089 27.334 1.00 43.84 89 ASP A O 1
ATOM 740 N N . SER A 1 90 ? -22.238 -31.143 27.495 1.00 36.53 90 SER A N 1
ATOM 741 C CA . SER A 1 90 ? -21.803 -31.233 28.895 1.00 36.53 90 SER A CA 1
ATOM 742 C C . SER A 1 90 ? -20.939 -30.031 29.269 1.00 36.53 90 SER A C 1
ATOM 744 O O . SER A 1 90 ? -20.001 -29.683 28.550 1.00 36.53 90 SER A O 1
ATOM 746 N N . ASP A 1 91 ? -21.261 -29.440 30.414 1.00 45.12 91 ASP A N 1
ATOM 747 C CA . ASP A 1 91 ? -20.527 -28.380 31.091 1.00 45.12 91 ASP A CA 1
ATOM 748 C C . ASP A 1 91 ? -19.04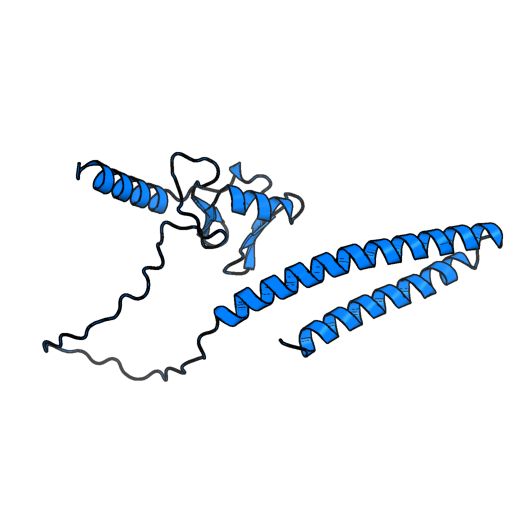9 -28.745 31.295 1.00 45.12 91 ASP A C 1
ATOM 750 O O . ASP A 1 91 ? -18.714 -29.704 31.993 1.00 45.12 91 ASP A O 1
ATOM 754 N N . ALA A 1 92 ? -18.158 -27.949 30.710 1.00 44.88 92 ALA A N 1
ATOM 755 C CA . ALA A 1 92 ? -16.742 -27.946 31.036 1.00 44.88 92 ALA A CA 1
ATOM 756 C C . ALA A 1 92 ? -16.236 -26.505 30.967 1.00 44.88 92 ALA A C 1
ATOM 758 O O . ALA A 1 92 ? -16.125 -25.897 29.902 1.00 44.88 92 ALA A O 1
ATOM 759 N N . GLU A 1 93 ? -15.976 -25.960 32.149 1.00 51.84 93 GLU A N 1
ATOM 760 C CA . GLU A 1 93 ? -15.251 -24.722 32.386 1.00 51.84 93 GLU A CA 1
ATOM 761 C C . GLU A 1 93 ? -13.796 -24.929 31.937 1.00 51.84 93 GLU A C 1
ATOM 763 O O . GLU A 1 93 ? -12.923 -25.288 32.721 1.00 51.84 93 GLU A O 1
ATOM 768 N N . ASP A 1 94 ? -13.552 -24.783 30.634 1.00 39.38 94 ASP A N 1
ATOM 769 C CA . ASP A 1 94 ? -12.208 -24.729 30.070 1.00 39.38 94 ASP A CA 1
ATOM 770 C C . ASP A 1 94 ? -11.840 -23.257 29.909 1.00 39.38 94 ASP A C 1
ATOM 772 O O . ASP A 1 94 ? -12.392 -22.526 29.079 1.00 39.38 94 ASP A O 1
ATOM 776 N N . THR A 1 95 ? -10.947 -22.800 30.781 1.00 48.44 95 THR A N 1
ATOM 777 C CA . THR A 1 95 ? -10.317 -21.485 30.734 1.00 48.44 95 THR A CA 1
ATOM 778 C C . THR A 1 95 ? -9.552 -21.344 29.423 1.00 48.44 95 THR A C 1
ATOM 780 O O . THR A 1 95 ? -8.345 -21.575 29.348 1.00 48.44 95 THR A O 1
ATOM 783 N N . LEU A 1 96 ? -10.271 -20.945 28.376 1.00 47.38 96 LEU A N 1
ATOM 784 C CA . LEU A 1 96 ? -9.704 -20.458 27.134 1.00 47.38 96 LEU A CA 1
ATOM 785 C C . LEU A 1 96 ? -8.995 -19.141 27.449 1.00 47.38 96 LEU A C 1
ATOM 787 O O . LEU A 1 96 ? -9.587 -18.062 27.436 1.00 47.38 96 LEU A O 1
ATOM 791 N N . GLU A 1 97 ? -7.706 -19.268 27.764 1.00 47.09 97 GLU A N 1
ATOM 792 C CA . GLU A 1 97 ? -6.695 -18.225 27.620 1.00 47.09 97 GLU A CA 1
ATOM 793 C C . GLU A 1 97 ? -7.075 -17.331 26.429 1.00 47.09 97 GLU A C 1
ATOM 795 O O . GLU A 1 97 ? -7.222 -17.851 25.314 1.00 47.09 97 GLU A O 1
ATOM 800 N N . PRO A 1 98 ? -7.277 -16.013 26.623 1.00 46.00 98 PRO A N 1
ATOM 801 C CA . PRO A 1 98 ? -7.730 -15.147 25.553 1.00 46.00 98 PRO A CA 1
ATOM 802 C C . PRO A 1 98 ? -6.688 -15.209 24.444 1.00 46.00 98 PRO A C 1
ATOM 804 O O . PRO A 1 98 ? -5.583 -14.674 24.581 1.00 46.00 98 PRO A O 1
ATOM 807 N N . LEU A 1 99 ? -7.029 -15.876 23.337 1.00 46.72 99 LEU A N 1
ATOM 808 C CA . LEU A 1 99 ? -6.346 -15.716 22.064 1.00 46.72 99 LEU A CA 1
ATOM 809 C C . LEU A 1 99 ? -6.286 -14.215 21.838 1.00 46.72 99 LEU A C 1
ATOM 811 O O . LEU A 1 99 ? -7.311 -13.640 21.483 1.00 46.72 99 LEU A O 1
ATOM 815 N N . ARG A 1 100 ? -5.131 -13.601 22.144 1.00 49.22 100 ARG A N 1
ATOM 816 C CA . ARG A 1 100 ? -4.900 -12.152 22.118 1.00 49.22 100 ARG A CA 1
ATOM 817 C C . ARG A 1 100 ? -5.722 -11.572 20.991 1.00 49.22 100 ARG A C 1
ATOM 819 O O . ARG A 1 100 ? -5.377 -11.811 19.832 1.00 49.22 100 ARG A O 1
ATOM 826 N N . GLU A 1 101 ? -6.826 -10.918 21.351 1.00 50.53 101 GLU A N 1
ATOM 827 C CA . GLU A 1 101 ? -7.835 -10.470 20.406 1.00 50.53 101 GLU A CA 1
ATOM 828 C C . GLU A 1 101 ? -7.105 -9.741 19.292 1.00 50.53 101 GLU A C 1
ATOM 830 O O . GLU A 1 101 ? -6.532 -8.665 19.494 1.00 50.53 101 GLU A O 1
ATOM 835 N N . LEU A 1 102 ? -7.019 -10.369 18.121 1.00 55.34 102 LEU A N 1
ATOM 836 C CA . LEU A 1 102 ? -6.351 -9.760 16.993 1.00 55.34 102 LEU A CA 1
ATOM 837 C C . LEU A 1 102 ? -7.288 -8.655 16.521 1.00 55.34 102 LEU A C 1
ATOM 839 O O . LEU A 1 102 ? -8.089 -8.869 15.613 1.00 55.34 102 LEU A O 1
ATOM 843 N N . SER A 1 103 ? -7.192 -7.485 17.156 1.00 67.56 103 SER A N 1
ATOM 844 C CA . SER A 1 103 ? -8.158 -6.409 17.006 1.00 67.56 103 SER A CA 1
ATOM 845 C C . SER A 1 103 ? -8.377 -6.131 15.520 1.00 67.56 103 SER A C 1
ATOM 847 O O . SER A 1 103 ? -7.461 -5.803 14.747 1.00 67.56 103 SER A O 1
ATOM 849 N N . CYS A 1 104 ? -9.611 -6.371 15.075 1.00 81.31 104 CYS A N 1
ATOM 850 C CA . CYS A 1 104 ? -10.041 -6.119 13.700 1.00 81.31 104 CYS A CA 1
ATOM 851 C C . CYS A 1 104 ? -9.976 -4.616 13.369 1.00 81.31 104 CYS A C 1
ATOM 853 O O . CYS A 1 104 ? -9.954 -4.223 12.203 1.00 81.31 104 CYS A O 1
ATOM 855 N N . THR A 1 105 ? -9.846 -3.787 14.406 1.00 88.19 105 THR A N 1
ATOM 856 C CA . THR A 1 105 ? -9.727 -2.332 14.384 1.00 88.19 105 THR A CA 1
ATOM 857 C C . THR A 1 105 ? -8.292 -1.820 14.220 1.00 88.19 105 THR A C 1
ATOM 859 O O . THR A 1 105 ? -8.095 -0.606 14.197 1.00 88.19 105 THR A O 1
ATOM 862 N N . ALA A 1 106 ? -7.283 -2.684 14.059 1.00 91.75 106 ALA A N 1
ATOM 863 C CA . ALA A 1 106 ? -5.894 -2.268 13.845 1.00 91.75 106 ALA A CA 1
ATOM 864 C C . ALA A 1 106 ? -5.326 -2.690 12.484 1.00 91.75 106 ALA A C 1
ATOM 866 O O . ALA A 1 106 ? -5.567 -3.786 11.967 1.00 91.75 106 ALA A O 1
ATOM 867 N N . CYS A 1 107 ? -4.489 -1.820 11.911 1.00 93.31 107 CYS A N 1
ATOM 868 C CA . CYS A 1 107 ? -3.833 -2.078 10.636 1.00 93.31 107 CYS A CA 1
ATOM 869 C C . CYS A 1 107 ? -2.780 -3.184 10.749 1.00 93.31 107 CYS A C 1
ATOM 871 O O . CYS A 1 107 ? -1.811 -3.039 11.484 1.00 93.31 107 CYS A O 1
ATOM 873 N N . LYS A 1 108 ? -2.877 -4.230 9.920 1.00 90.00 108 LYS A N 1
ATOM 874 C CA . LYS A 1 108 ? -1.942 -5.376 9.930 1.00 90.00 108 LYS A CA 1
ATOM 875 C C . LYS A 1 108 ? -0.523 -5.080 9.406 1.00 90.00 108 LYS A C 1
ATOM 877 O O . LYS A 1 108 ? 0.308 -5.979 9.368 1.00 90.00 108 LYS A O 1
ATOM 882 N N . ILE A 1 109 ? -0.253 -3.842 8.976 1.00 91.81 109 ILE A N 1
ATOM 883 C CA . ILE A 1 109 ? 1.067 -3.403 8.483 1.00 91.81 109 ILE A CA 1
ATOM 884 C C . ILE A 1 109 ? 1.793 -2.567 9.536 1.00 91.81 109 ILE A C 1
ATOM 886 O O . ILE A 1 109 ? 2.958 -2.808 9.821 1.00 91.81 109 ILE A O 1
ATOM 890 N N . CYS A 1 110 ? 1.133 -1.539 10.078 1.00 92.25 110 CYS A N 1
ATOM 891 C CA . CYS A 1 110 ? 1.749 -0.631 11.049 1.00 92.25 110 CYS A CA 1
ATOM 892 C C . CYS A 1 110 ? 1.284 -0.853 12.489 1.00 92.25 110 CYS A C 1
ATOM 894 O O . CYS A 1 110 ? 1.733 -0.117 13.363 1.00 92.25 110 CYS A O 1
ATOM 896 N N . PHE A 1 111 ? 0.376 -1.809 12.712 1.00 91.00 111 PHE A N 1
ATOM 897 C CA . PHE A 1 111 ? -0.182 -2.208 14.010 1.00 91.00 111 PHE A CA 1
ATOM 898 C C . PHE A 1 111 ? -0.811 -1.066 14.816 1.00 91.00 111 PHE A C 1
ATOM 900 O O . PHE A 1 111 ? -0.962 -1.153 16.027 1.00 91.00 111 PHE A O 1
ATOM 907 N N . ARG A 1 112 ? -1.200 0.021 14.141 1.00 91.44 112 ARG A N 1
ATOM 908 C CA . ARG A 1 112 ? -1.920 1.141 14.756 1.00 91.44 112 ARG A CA 1
ATOM 909 C C . ARG A 1 112 ? -3.415 0.956 14.575 1.00 91.44 112 ARG A C 1
ATOM 911 O O . ARG A 1 112 ? -3.847 0.559 13.488 1.00 91.44 112 ARG A O 1
ATOM 918 N N . GLU A 1 113 ? -4.175 1.322 15.602 1.00 93.00 113 GLU A N 1
ATOM 919 C CA . GLU A 1 113 ? -5.628 1.418 15.513 1.00 93.00 113 GLU A CA 1
ATOM 920 C C . GLU A 1 113 ? -6.034 2.374 14.388 1.00 93.00 113 GLU A C 1
ATOM 922 O O . GLU A 1 113 ? -5.450 3.451 14.182 1.00 93.00 113 GLU A O 1
ATOM 927 N N . TYR A 1 114 ? -7.021 1.932 13.623 1.00 94.38 114 TYR A N 1
ATOM 928 C CA . TYR A 1 114 ? -7.701 2.741 12.635 1.00 94.38 114 TYR A CA 1
ATOM 929 C C . TYR A 1 114 ? -8.462 3.874 13.332 1.00 94.38 114 TYR A C 1
ATOM 931 O O . TYR A 1 114 ? -8.807 3.804 14.507 1.00 94.38 114 TYR A O 1
ATOM 939 N N . SER A 1 115 ? -8.711 4.953 12.602 1.00 92.38 115 SER A N 1
ATOM 940 C CA . SER A 1 115 ? -9.492 6.083 13.103 1.00 92.38 115 SER A CA 1
ATOM 941 C C . SER A 1 115 ? -10.266 6.692 11.947 1.00 92.38 115 SER A C 1
ATOM 943 O O . SER A 1 115 ? -9.718 6.859 10.852 1.00 92.38 115 SER A O 1
ATOM 945 N N . ALA A 1 116 ? -11.537 7.004 12.202 1.00 88.88 116 ALA A N 1
ATOM 946 C CA . ALA A 1 116 ? -12.404 7.695 11.256 1.00 88.88 116 ALA A CA 1
ATOM 947 C C . ALA A 1 116 ? -11.978 9.162 11.073 1.00 88.88 116 ALA A C 1
ATOM 949 O O . ALA A 1 116 ? -11.996 9.678 9.956 1.00 88.88 116 ALA A O 1
ATOM 950 N N . ASP A 1 117 ? -11.518 9.799 12.152 1.00 88.19 117 ASP A N 1
ATOM 951 C CA . ASP A 1 117 ? -11.191 11.230 12.190 1.00 88.19 117 ASP A CA 1
ATOM 952 C C . ASP A 1 117 ? -9.802 11.522 11.609 1.00 88.19 117 ASP A C 1
ATOM 954 O O . ASP A 1 117 ? -9.538 12.571 11.019 1.00 88.19 117 ASP A O 1
ATOM 958 N N . SER A 1 118 ? -8.872 10.572 11.739 1.00 90.62 118 SER A N 1
ATOM 959 C CA . SER A 1 118 ? -7.509 10.747 11.252 1.00 90.62 118 SER A CA 1
ATOM 960 C C . SER A 1 118 ? -7.354 10.256 9.819 1.00 90.62 118 SER A C 1
ATOM 962 O O . SER A 1 118 ? -7.195 9.058 9.587 1.00 90.62 118 SER A O 1
ATOM 964 N N . LYS A 1 119 ? -7.211 11.180 8.855 1.00 89.62 119 LYS A N 1
ATOM 965 C CA . LYS A 1 119 ? -6.948 10.849 7.435 1.00 89.62 119 LYS A CA 1
ATOM 966 C C . LYS A 1 119 ? -5.834 9.816 7.244 1.00 89.62 119 LYS A C 1
ATOM 968 O O . LYS A 1 119 ? -5.927 8.974 6.364 1.00 89.62 119 LYS A O 1
ATOM 973 N N . LYS A 1 120 ? -4.780 9.842 8.072 1.00 91.94 120 LYS A N 1
ATOM 974 C CA . LYS A 1 120 ? -3.636 8.910 7.992 1.00 91.94 120 LYS A CA 1
ATOM 975 C C . LYS A 1 120 ? -3.985 7.475 8.412 1.00 91.94 120 LYS A C 1
ATOM 977 O O . LYS A 1 120 ? -3.272 6.554 8.012 1.00 91.94 120 LYS A O 1
ATOM 982 N N . ARG A 1 121 ? -5.027 7.297 9.227 1.00 93.88 121 ARG A N 1
ATOM 983 C CA . ARG A 1 121 ? -5.442 6.021 9.824 1.00 93.88 121 ARG A CA 1
ATOM 984 C C . ARG A 1 121 ? -6.802 5.532 9.316 1.00 93.88 121 ARG A C 1
ATOM 986 O O . ARG A 1 121 ? -7.293 4.541 9.838 1.00 93.88 121 ARG A O 1
ATOM 993 N N . ILE A 1 122 ? -7.372 6.165 8.291 1.00 95.12 122 ILE A N 1
ATOM 994 C CA . ILE A 1 122 ? -8.602 5.676 7.656 1.00 95.12 122 ILE A CA 1
ATOM 995 C C . ILE A 1 122 ? -8.338 4.284 7.055 1.00 95.12 122 ILE A C 1
ATOM 997 O O . ILE A 1 122 ? -7.341 4.130 6.334 1.00 95.12 122 ILE A O 1
ATOM 1001 N N . PRO A 1 123 ? -9.188 3.281 7.334 1.00 96.00 123 PRO A N 1
ATOM 1002 C CA . PRO A 1 123 ? -9.101 1.960 6.724 1.00 96.00 123 PRO A CA 1
ATOM 1003 C C . PRO A 1 123 ? -9.568 2.008 5.261 1.00 96.00 123 PRO A C 1
ATOM 1005 O O . PRO A 1 123 ? -10.687 2.422 4.959 1.00 96.00 123 PRO A O 1
ATOM 1008 N N . LEU A 1 124 ? -8.710 1.566 4.347 1.00 96.12 124 LEU A N 1
ATOM 1009 C CA . LEU A 1 124 ? -8.989 1.427 2.919 1.00 96.12 124 LEU A CA 1
ATOM 1010 C C . LEU A 1 124 ? -8.931 -0.033 2.502 1.00 96.12 124 LEU A C 1
ATOM 1012 O O . LEU A 1 124 ? -8.077 -0.771 2.989 1.00 96.12 124 LEU A O 1
ATOM 1016 N N . MET A 1 125 ? -9.765 -0.417 1.548 1.00 96.50 125 MET A N 1
ATOM 1017 C CA . MET A 1 125 ? -9.789 -1.759 0.981 1.00 96.50 125 MET A CA 1
ATOM 1018 C C . MET A 1 125 ? -9.061 -1.796 -0.358 1.00 96.50 125 MET A C 1
ATOM 1020 O O . MET A 1 125 ? -9.258 -0.943 -1.224 1.00 96.50 125 MET A O 1
ATOM 1024 N N . LEU A 1 126 ? -8.239 -2.823 -0.542 1.00 95.56 126 LEU A N 1
ATOM 1025 C CA . LEU A 1 126 ? -7.656 -3.158 -1.837 1.00 95.56 126 LEU A CA 1
ATOM 1026 C C . LEU A 1 126 ? -8.707 -3.881 -2.685 1.00 95.56 126 LEU A C 1
ATOM 1028 O O . LEU A 1 126 ? -9.121 -4.987 -2.341 1.00 95.56 126 LEU A O 1
ATOM 1032 N N . SER A 1 127 ? -9.146 -3.273 -3.787 1.00 93.81 127 SER A N 1
ATOM 1033 C CA . SER A 1 127 ? -10.293 -3.757 -4.572 1.00 93.81 127 SER A CA 1
ATOM 1034 C C . SER A 1 127 ? -10.106 -5.158 -5.160 1.00 93.81 127 SER A C 1
ATOM 1036 O O . SER A 1 127 ? -11.084 -5.877 -5.322 1.00 93.81 127 SER A O 1
ATOM 1038 N N . SER A 1 128 ? -8.870 -5.590 -5.430 1.00 93.25 128 SER A N 1
ATOM 1039 C CA . SER A 1 128 ? -8.621 -6.922 -6.000 1.00 93.25 128 SER A CA 1
ATOM 1040 C C . SER A 1 128 ? -8.633 -8.068 -4.983 1.00 93.25 128 SER A C 1
ATOM 1042 O O . SER A 1 128 ? -8.657 -9.236 -5.377 1.00 93.25 128 SER A O 1
ATOM 1044 N N . CYS A 1 129 ? -8.586 -7.780 -3.677 1.00 93.94 129 CYS A N 1
ATOM 1045 C CA . CYS A 1 129 ? -8.492 -8.825 -2.654 1.00 93.94 129 CYS A CA 1
ATOM 1046 C C . CYS A 1 129 ? -9.292 -8.589 -1.373 1.00 93.94 129 CYS A C 1
ATOM 1048 O O . CYS A 1 129 ? -9.330 -9.484 -0.536 1.00 93.94 129 CYS A O 1
ATOM 1050 N N . GLY A 1 130 ? -9.883 -7.410 -1.185 1.00 93.75 130 GLY A N 1
ATOM 1051 C CA . GLY A 1 130 ? -10.687 -7.070 -0.010 1.00 93.75 130 GLY A CA 1
ATOM 1052 C C . GLY A 1 130 ? -9.887 -6.791 1.266 1.00 93.75 130 GLY A C 1
ATOM 1053 O O . GLY A 1 130 ? -10.469 -6.368 2.260 1.00 93.75 130 GLY A O 1
ATOM 1054 N N . HIS A 1 131 ? -8.563 -6.969 1.265 1.00 95.06 131 HIS A N 1
ATOM 1055 C CA . HIS A 1 131 ? -7.752 -6.703 2.450 1.00 95.06 131 HIS A CA 1
ATOM 1056 C C . HIS A 1 131 ? -7.702 -5.213 2.788 1.00 95.06 131 HIS A C 1
ATOM 1058 O O . HIS A 1 131 ? -7.507 -4.362 1.915 1.00 95.06 131 HIS A O 1
ATOM 1064 N N . THR A 1 132 ? -7.802 -4.922 4.085 1.00 95.56 132 THR A N 1
ATOM 1065 C CA . THR A 1 132 ? -7.821 -3.555 4.601 1.00 95.56 132 THR A CA 1
ATOM 1066 C C . THR A 1 132 ? -6.431 -3.081 5.024 1.00 95.56 132 THR A C 1
ATOM 1068 O O . THR A 1 132 ? -5.711 -3.748 5.766 1.00 95.56 132 THR A O 1
ATOM 1071 N N . VAL A 1 133 ? -6.065 -1.869 4.619 1.00 95.25 133 VAL A N 1
ATOM 1072 C CA . VAL A 1 133 ? -4.812 -1.184 4.962 1.00 95.25 133 VAL A CA 1
ATOM 1073 C C . VAL A 1 133 ? -5.107 0.266 5.340 1.00 95.25 133 VAL A C 1
ATOM 1075 O O . VAL A 1 133 ? -6.064 0.848 4.846 1.00 95.25 133 VAL A O 1
ATOM 1078 N N . CYS A 1 134 ? -4.327 0.887 6.229 1.00 96.56 134 CYS A N 1
ATOM 1079 C CA . CYS A 1 134 ? -4.572 2.299 6.539 1.00 96.56 134 CYS A CA 1
ATOM 1080 C C . CYS A 1 134 ? -4.068 3.208 5.410 1.00 96.56 134 CYS A C 1
ATOM 1082 O O . CYS A 1 134 ? -3.117 2.861 4.705 1.00 96.56 134 CYS A O 1
ATOM 1084 N N . TRP A 1 135 ? -4.643 4.404 5.291 1.00 96.19 135 TRP A N 1
ATOM 1085 C CA . TRP A 1 135 ? -4.265 5.401 4.285 1.00 96.19 135 TRP A CA 1
ATOM 1086 C C . TRP A 1 135 ? -2.757 5.642 4.173 1.00 96.19 135 TRP A C 1
ATOM 1088 O O . TRP A 1 135 ? -2.186 5.629 3.081 1.00 96.19 135 TRP A O 1
ATOM 1098 N N . LYS A 1 136 ? -2.080 5.820 5.315 1.00 95.94 136 LYS A N 1
ATOM 1099 C CA . LYS A 1 136 ? -0.628 6.031 5.349 1.00 95.94 136 LYS A CA 1
ATOM 1100 C C . LYS A 1 136 ? 0.137 4.836 4.774 1.00 95.94 136 LYS A C 1
ATOM 1102 O O . LYS A 1 136 ? 1.123 5.040 4.071 1.00 95.94 136 LYS A O 1
ATOM 1107 N N . CYS A 1 137 ? -0.283 3.610 5.082 1.00 95.38 137 CYS A N 1
ATOM 1108 C CA . CYS A 1 137 ? 0.363 2.400 4.577 1.00 95.38 137 CYS A CA 1
ATOM 1109 C C . CYS A 1 137 ? 0.088 2.195 3.087 1.00 95.38 137 CYS A C 1
ATOM 1111 O O . CYS A 1 137 ? 1.027 1.921 2.347 1.00 95.38 137 CYS A O 1
ATOM 1113 N N . ALA A 1 138 ? -1.145 2.420 2.631 1.00 95.38 138 ALA A N 1
ATOM 1114 C CA . ALA A 1 138 ? -1.487 2.364 1.213 1.00 95.38 138 ALA A CA 1
ATOM 1115 C C . ALA A 1 138 ? -0.639 3.345 0.383 1.00 95.38 138 ALA A C 1
ATOM 1117 O O . ALA A 1 138 ? -0.080 2.964 -0.641 1.00 95.38 138 ALA A O 1
ATOM 1118 N N . GLY A 1 139 ? -0.441 4.576 0.869 1.00 95.38 139 GLY A N 1
ATOM 1119 C CA . GLY A 1 139 ? 0.425 5.553 0.203 1.00 95.38 139 GLY A CA 1
ATOM 1120 C C . GLY A 1 139 ? 1.902 5.168 0.161 1.00 95.38 139 GLY A C 1
ATOM 1121 O O . GLY A 1 139 ? 2.578 5.481 -0.814 1.00 95.38 139 GLY A O 1
ATOM 1122 N N . LYS A 1 140 ? 2.416 4.469 1.179 1.00 94.88 140 LYS A N 1
ATOM 1123 C CA . LYS A 1 140 ? 3.783 3.929 1.138 1.00 94.88 140 LYS A CA 1
ATOM 1124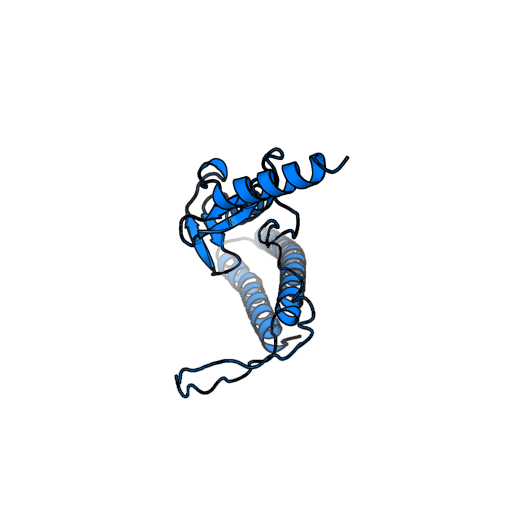 C C . LYS A 1 140 ? 3.915 2.830 0.085 1.00 94.88 140 LYS A C 1
ATOM 1126 O O . LYS A 1 140 ? 4.826 2.903 -0.730 1.00 94.88 140 LYS A O 1
ATOM 1131 N N . LEU A 1 141 ? 2.983 1.874 0.077 1.00 93.69 141 LEU A N 1
ATOM 1132 C CA . LEU A 1 141 ? 2.972 0.770 -0.888 1.00 93.69 141 LEU A CA 1
ATOM 1133 C C . LEU A 1 141 ? 2.842 1.275 -2.329 1.00 93.69 141 LEU A C 1
ATOM 1135 O O . LEU A 1 141 ? 3.502 0.765 -3.226 1.00 93.69 141 LEU A O 1
ATOM 1139 N N . LEU A 1 142 ? 2.024 2.306 -2.547 1.00 93.44 142 LEU A N 1
ATOM 1140 C CA . LEU A 1 142 ? 1.846 2.906 -3.864 1.00 93.44 142 LEU A CA 1
ATOM 1141 C C . LEU A 1 142 ? 3.123 3.618 -4.345 1.00 93.44 142 LEU A C 1
ATOM 1143 O O . LEU A 1 142 ? 3.545 3.430 -5.484 1.00 93.44 142 LEU A O 1
ATOM 1147 N N . LYS A 1 143 ? 3.786 4.378 -3.461 1.00 92.88 143 LYS A N 1
ATOM 1148 C CA . LYS A 1 143 ? 5.060 5.050 -3.775 1.00 92.88 143 LYS A CA 1
ATOM 1149 C C . LYS A 1 143 ? 6.186 4.069 -4.098 1.00 92.88 143 LYS A C 1
ATOM 1151 O O . LYS A 1 143 ? 7.007 4.373 -4.955 1.00 92.88 143 LYS A O 1
ATOM 1156 N N . GLN A 1 144 ? 6.216 2.908 -3.442 1.00 91.38 144 GLN A N 1
ATOM 1157 C CA . GLN A 1 144 ? 7.197 1.853 -3.722 1.00 91.38 144 GLN A CA 1
ATOM 1158 C C . GLN A 1 144 ? 7.075 1.292 -5.146 1.00 91.38 144 GLN A C 1
ATOM 1160 O O . GLN A 1 144 ? 8.069 0.840 -5.700 1.00 91.38 144 GLN A O 1
ATOM 1165 N N . ASN A 1 145 ? 5.889 1.373 -5.755 1.00 90.44 145 ASN A N 1
ATOM 1166 C CA . ASN A 1 145 ? 5.617 0.885 -7.108 1.00 90.44 145 ASN A CA 1
ATOM 1167 C C . ASN A 1 145 ? 5.370 2.039 -8.095 1.00 90.44 145 ASN A C 1
ATOM 1169 O O . ASN A 1 145 ? 4.466 1.965 -8.930 1.00 90.44 145 ASN A O 1
ATOM 1173 N N . TYR A 1 146 ? 6.120 3.139 -7.957 1.00 91.12 146 TYR A N 1
ATOM 1174 C CA . TYR A 1 146 ? 6.074 4.294 -8.866 1.00 91.12 146 TYR A CA 1
ATOM 1175 C C . TYR A 1 146 ? 4.658 4.849 -9.104 1.00 91.12 146 TYR A C 1
ATOM 1177 O O . TYR A 1 146 ? 4.311 5.264 -10.206 1.00 91.12 146 TYR A O 1
ATOM 1185 N N . ASN A 1 147 ? 3.813 4.828 -8.070 1.00 91.25 147 ASN A N 1
ATOM 1186 C CA . ASN A 1 147 ? 2.420 5.276 -8.117 1.00 91.25 147 ASN A CA 1
ATOM 1187 C C . ASN A 1 147 ? 1.531 4.590 -9.171 1.00 91.25 147 ASN A C 1
ATOM 1189 O O . ASN A 1 147 ? 0.557 5.182 -9.623 1.00 91.25 147 ASN A O 1
ATOM 1193 N N . SER A 1 148 ? 1.847 3.349 -9.547 1.00 90.62 148 SER A N 1
ATOM 1194 C CA . SER A 1 148 ? 1.097 2.614 -10.578 1.00 90.62 148 SER A CA 1
ATOM 1195 C C . SER A 1 148 ? 0.173 1.533 -10.005 1.00 90.62 148 SER A C 1
ATOM 1197 O O . SER A 1 148 ? -0.919 1.286 -10.523 1.00 90.62 148 SER A O 1
ATOM 1199 N N . PHE A 1 149 ? 0.604 0.850 -8.943 1.00 92.75 149 PHE A N 1
ATOM 1200 C CA . PHE A 1 149 ? -0.159 -0.241 -8.339 1.00 92.75 149 PHE A CA 1
ATOM 1201 C C . PHE A 1 149 ? 0.221 -0.481 -6.876 1.00 92.75 149 PHE A C 1
ATOM 1203 O O . PHE A 1 149 ? 1.245 -0.020 -6.374 1.00 92.75 149 PHE A O 1
ATOM 1210 N N . ILE A 1 150 ? -0.604 -1.258 -6.183 1.00 94.56 150 ILE A N 1
ATOM 1211 C CA . ILE A 1 150 ? -0.339 -1.747 -4.834 1.00 94.56 150 ILE A CA 1
ATOM 1212 C C . ILE A 1 150 ? -0.341 -3.271 -4.863 1.00 94.56 150 ILE A C 1
ATOM 1214 O O . ILE A 1 150 ? -1.340 -3.889 -5.221 1.00 94.56 150 ILE A O 1
ATOM 1218 N N . CYS A 1 151 ? 0.769 -3.883 -4.456 1.00 94.06 151 CYS A N 1
ATOM 1219 C CA . CYS A 1 151 ? 0.816 -5.312 -4.165 1.00 94.06 151 CYS A CA 1
ATOM 1220 C C . CYS A 1 151 ? 0.371 -5.542 -2.716 1.00 94.06 151 CYS A C 1
ATOM 1222 O O . CYS A 1 151 ? 0.930 -4.957 -1.785 1.00 94.06 151 CYS A O 1
ATOM 1224 N N . CYS A 1 152 ? -0.656 -6.367 -2.513 1.00 93.19 152 CYS A N 1
ATOM 1225 C CA . CYS A 1 152 ? -1.155 -6.674 -1.180 1.00 93.19 152 CYS A CA 1
ATOM 1226 C C . CYS A 1 152 ? -0.101 -7.457 -0.371 1.00 93.19 152 CYS A C 1
ATOM 1228 O O . CYS A 1 152 ? 0.287 -8.545 -0.793 1.00 93.19 152 CYS A O 1
ATOM 1230 N N . PRO A 1 153 ? 0.306 -7.002 0.828 1.00 91.06 153 PRO A N 1
ATOM 1231 C CA . PRO A 1 153 ? 1.300 -7.718 1.632 1.00 91.06 153 PRO A CA 1
ATOM 1232 C C . PRO A 1 153 ? 0.771 -9.019 2.255 1.00 91.06 153 PRO A C 1
ATOM 1234 O O . PRO A 1 153 ? 1.563 -9.838 2.704 1.00 91.06 153 PRO A O 1
ATOM 1237 N N . LEU A 1 154 ? -0.553 -9.214 2.291 1.00 89.75 154 LEU A N 1
ATOM 1238 C CA . LEU A 1 154 ? -1.190 -10.380 2.915 1.00 89.75 154 LEU A CA 1
ATOM 1239 C C . LEU A 1 154 ? -1.398 -11.529 1.923 1.00 89.75 154 LEU A C 1
ATOM 1241 O O . LEU A 1 154 ? -1.127 -12.678 2.244 1.00 89.75 154 LEU A O 1
ATOM 1245 N N . CYS A 1 155 ? -1.846 -11.222 0.702 1.00 92.75 155 CYS A N 1
ATOM 1246 C CA . CYS A 1 155 ? -2.192 -12.236 -0.304 1.00 92.75 155 CYS A CA 1
ATOM 1247 C C . CYS A 1 155 ? -1.478 -12.059 -1.652 1.00 92.75 155 C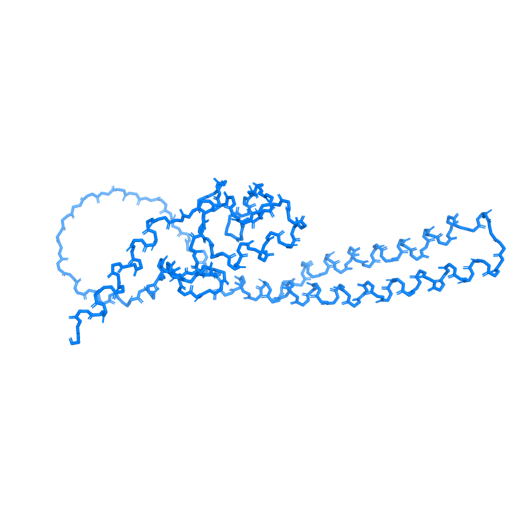YS A C 1
ATOM 1249 O O . CYS A 1 155 ? -1.776 -12.785 -2.595 1.00 92.75 155 CYS A O 1
ATOM 1251 N N . ARG A 1 156 ? -0.574 -11.077 -1.774 1.00 92.19 156 ARG A N 1
ATOM 1252 C CA . ARG A 1 156 ? 0.231 -10.777 -2.977 1.00 92.19 156 ARG A CA 1
ATOM 1253 C C . ARG A 1 156 ? -0.563 -10.437 -4.248 1.00 92.19 156 ARG A C 1
ATOM 1255 O O . ARG A 1 156 ? 0.028 -10.279 -5.310 1.00 92.19 156 ARG A O 1
ATOM 1262 N N . LYS A 1 157 ? -1.886 -10.259 -4.154 1.00 94.00 157 LYS A N 1
ATOM 1263 C CA . LYS A 1 157 ? -2.713 -9.762 -5.264 1.00 94.00 157 LYS A CA 1
ATOM 1264 C C . LYS A 1 157 ? -2.399 -8.295 -5.558 1.00 94.00 157 LYS A C 1
ATOM 1266 O O . LYS A 1 157 ? -2.254 -7.488 -4.637 1.00 94.00 157 LYS A O 1
ATOM 1271 N N . ILE A 1 158 ? -2.324 -7.960 -6.842 1.00 94.56 158 ILE A N 1
ATOM 1272 C CA . ILE A 1 158 ? -2.055 -6.606 -7.330 1.00 94.56 158 ILE A CA 1
ATOM 1273 C C . ILE A 1 158 ? -3.378 -5.852 -7.466 1.00 94.56 158 ILE A C 1
ATOM 1275 O O . ILE A 1 158 ? -4.351 -6.374 -8.007 1.00 94.56 158 ILE A O 1
ATOM 1279 N N . THR A 1 159 ? -3.430 -4.630 -6.952 1.00 93.62 159 THR A N 1
ATOM 1280 C CA . THR A 1 159 ? -4.505 -3.663 -7.185 1.00 93.62 159 THR A CA 1
ATOM 1281 C C . THR A 1 159 ? -3.926 -2.500 -7.985 1.00 93.62 159 THR A C 1
ATOM 1283 O O . THR A 1 159 ? -3.070 -1.774 -7.477 1.00 93.62 159 THR A O 1
ATOM 1286 N N . TYR A 1 160 ? -4.374 -2.312 -9.225 1.00 94.19 160 TYR A N 1
ATOM 1287 C CA . TYR A 1 160 ? -3.986 -1.157 -10.035 1.00 94.19 160 TYR A CA 1
ATOM 1288 C C . TYR A 1 160 ? -4.726 0.086 -9.546 1.00 94.19 160 TYR A C 1
ATOM 1290 O O . TYR A 1 160 ? -5.949 0.082 -9.423 1.00 94.19 160 TYR A O 1
ATOM 1298 N N . THR A 1 161 ? -3.979 1.134 -9.213 1.00 91.75 161 THR A N 1
ATOM 1299 C CA . THR A 1 161 ? -4.531 2.401 -8.732 1.00 91.75 161 THR A CA 1
ATOM 1300 C C . THR A 1 161 ? -3.490 3.496 -8.918 1.00 91.75 161 THR A C 1
ATOM 1302 O O . THR A 1 161 ? -2.332 3.309 -8.551 1.00 91.75 161 THR A O 1
ATOM 1305 N N . GLY A 1 162 ? -3.891 4.629 -9.496 1.00 88.31 162 GLY A N 1
ATOM 1306 C CA . GLY A 1 162 ? -2.997 5.773 -9.717 1.00 88.31 162 GLY A CA 1
ATOM 1307 C C . GLY A 1 162 ? -2.914 6.704 -8.507 1.00 88.31 162 GLY A C 1
ATOM 1308 O O . GLY A 1 162 ? -2.050 7.572 -8.419 1.00 88.31 162 GLY A O 1
ATOM 1309 N N . SER A 1 163 ? -3.830 6.548 -7.551 1.00 92.12 163 SER A N 1
ATOM 1310 C CA . SER A 1 163 ? -3.868 7.359 -6.345 1.00 92.12 163 SER A CA 1
ATOM 1311 C C . SER A 1 163 ? -4.547 6.601 -5.227 1.00 92.12 163 SER A C 1
ATOM 1313 O O . SER A 1 163 ? -5.603 6.000 -5.406 1.00 92.12 163 SER A O 1
ATOM 1315 N N . VAL A 1 164 ? -4.011 6.740 -4.019 1.00 93.00 164 VAL A N 1
ATOM 1316 C CA . VAL A 1 164 ? -4.614 6.173 -2.810 1.00 93.00 164 VAL A CA 1
ATOM 1317 C C . VAL A 1 164 ? -6.083 6.619 -2.664 1.00 93.00 164 VAL A C 1
ATOM 1319 O O . VAL A 1 164 ? -6.890 5.886 -2.104 1.00 93.00 164 VAL A O 1
ATOM 1322 N N . HIS A 1 165 ? -6.459 7.782 -3.223 1.00 91.56 165 HIS A N 1
ATOM 1323 C CA . HIS A 1 165 ? -7.808 8.365 -3.120 1.00 91.56 165 HIS A CA 1
ATOM 1324 C C . HIS A 1 165 ? -8.869 7.550 -3.854 1.00 91.56 165 HIS A C 1
ATOM 1326 O O . HIS A 1 165 ? -10.048 7.683 -3.545 1.00 91.56 165 HIS A O 1
ATOM 1332 N N . GLN A 1 166 ? -8.443 6.712 -4.795 1.00 91.62 166 GLN A N 1
ATOM 1333 C CA . GLN A 1 166 ? -9.311 5.832 -5.568 1.00 91.62 166 GLN A CA 1
ATOM 1334 C C . GLN A 1 166 ? -9.651 4.544 -4.806 1.00 91.62 166 GLN A C 1
ATOM 1336 O O . GLN A 1 166 ? -10.529 3.800 -5.235 1.00 91.62 166 GLN A O 1
ATOM 1341 N N . LEU A 1 167 ? -8.964 4.251 -3.694 1.00 93.88 167 LEU A N 1
ATOM 1342 C CA . LEU A 1 167 ? -9.258 3.064 -2.899 1.00 93.88 167 LEU A CA 1
ATOM 1343 C C . LEU A 1 167 ? -10.532 3.277 -2.065 1.00 93.88 167 LEU A C 1
ATOM 1345 O O . LEU A 1 167 ? -10.632 4.285 -1.354 1.00 93.88 167 LEU A O 1
ATOM 1349 N N . PRO A 1 168 ? -11.481 2.327 -2.096 1.00 95.38 168 PRO A N 1
ATOM 1350 C CA . PRO A 1 168 ? -12.692 2.409 -1.292 1.00 95.38 168 PRO A CA 1
ATOM 1351 C C . PRO A 1 168 ? -12.370 2.341 0.205 1.00 95.38 168 PRO A C 1
ATOM 1353 O O . PRO A 1 168 ? -11.457 1.634 0.638 1.00 95.38 168 PRO A O 1
ATOM 1356 N N . ARG A 1 169 ? -13.135 3.080 1.014 1.00 95.44 169 ARG A N 1
ATOM 1357 C CA . ARG A 1 169 ? -13.046 3.016 2.480 1.00 95.44 169 ARG A CA 1
ATOM 1358 C C . ARG A 1 169 ? -13.753 1.765 2.990 1.00 95.44 169 ARG A C 1
ATOM 1360 O O . ARG A 1 169 ? -14.789 1.385 2.455 1.00 95.44 169 ARG A O 1
ATOM 1367 N N . ASN A 1 170 ? -13.220 1.160 4.049 1.00 95.56 170 ASN A N 1
ATOM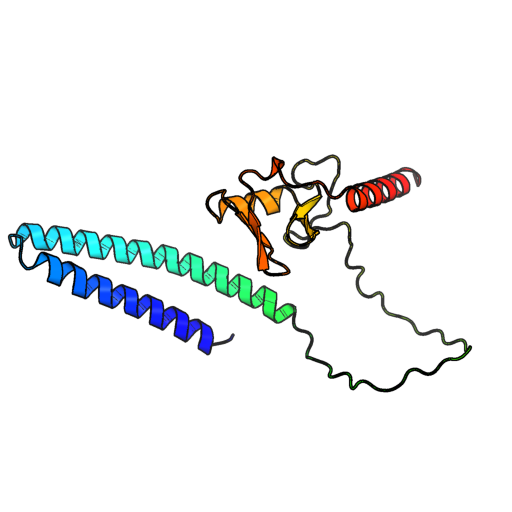 1368 C CA . ASN A 1 170 ? -13.910 0.072 4.737 1.00 95.56 170 ASN A CA 1
ATOM 1369 C C . ASN A 1 170 ? -14.881 0.645 5.780 1.00 95.56 170 ASN A C 1
ATOM 1371 O O . ASN A 1 170 ? -14.473 0.925 6.908 1.00 95.56 170 ASN A O 1
ATOM 1375 N N . TYR A 1 171 ? -16.143 0.840 5.398 1.00 94.81 171 TYR A N 1
ATOM 1376 C CA . TYR A 1 171 ? -17.162 1.400 6.292 1.00 94.81 171 TYR A CA 1
ATOM 1377 C C . TYR A 1 171 ? -17.495 0.476 7.467 1.00 94.81 171 TYR A C 1
ATOM 1379 O O . TYR A 1 171 ? -17.582 0.963 8.583 1.00 94.81 171 TYR A O 1
ATOM 1387 N N . ALA A 1 172 ? -17.515 -0.846 7.265 1.00 93.56 172 ALA A N 1
ATOM 1388 C CA . ALA A 1 172 ? -17.778 -1.796 8.349 1.00 93.56 172 ALA A CA 1
ATOM 1389 C C . ALA A 1 172 ? -16.773 -1.653 9.508 1.00 93.56 172 ALA A C 1
ATOM 1391 O O . ALA A 1 172 ? -17.153 -1.635 10.673 1.00 93.56 172 ALA A O 1
ATOM 1392 N N . ILE A 1 173 ? -15.481 -1.484 9.201 1.00 93.56 173 ILE A N 1
ATOM 1393 C CA . ILE A 1 173 ? -14.460 -1.246 10.236 1.00 93.56 173 ILE A CA 1
ATOM 1394 C C . ILE A 1 173 ? -14.619 0.143 10.868 1.00 93.56 173 ILE A C 1
ATOM 1396 O O . ILE A 1 173 ? -14.407 0.291 12.070 1.00 93.56 173 ILE A O 1
ATOM 1400 N N . ILE A 1 174 ? -14.970 1.162 10.078 1.00 93.94 174 ILE A N 1
ATOM 1401 C CA . ILE A 1 174 ? -15.210 2.521 10.588 1.00 93.94 174 ILE A CA 1
ATOM 1402 C C . ILE A 1 174 ? -16.353 2.515 11.608 1.00 93.94 174 ILE A C 1
ATOM 1404 O O . ILE A 1 174 ? -16.187 3.095 12.680 1.00 93.94 174 ILE A O 1
ATOM 1408 N N . ASP A 1 175 ? -17.448 1.821 11.310 1.00 93.00 175 ASP A N 1
ATOM 1409 C CA . ASP A 1 175 ? -18.621 1.731 12.180 1.00 93.00 175 ASP A CA 1
ATOM 1410 C C . ASP A 1 175 ? -18.267 1.055 13.510 1.00 93.00 175 ASP A C 1
ATOM 1412 O O . ASP A 1 175 ? -18.562 1.600 14.574 1.00 93.00 175 ASP A O 1
ATOM 1416 N N . VAL A 1 176 ? -17.525 -0.059 13.469 1.00 91.69 176 VAL A N 1
ATOM 1417 C CA . VAL A 1 176 ? -17.043 -0.757 14.677 1.00 91.69 176 VAL A CA 1
ATOM 1418 C C . VAL A 1 176 ? -16.175 0.156 15.553 1.00 91.69 176 VAL A C 1
ATOM 1420 O O . VAL A 1 176 ? -16.327 0.179 16.772 1.00 91.69 176 VAL A O 1
ATOM 1423 N N . ILE A 1 177 ? -15.278 0.948 14.956 1.00 92.19 177 ILE A N 1
ATOM 1424 C CA . ILE A 1 177 ? -14.427 1.886 15.712 1.00 92.19 177 ILE A CA 1
ATOM 1425 C C . ILE A 1 177 ? -15.264 3.001 16.338 1.00 92.19 177 ILE A C 1
ATOM 1427 O O . ILE A 1 177 ? -15.009 3.401 17.470 1.00 92.19 177 ILE A O 1
ATOM 1431 N N . GLN A 1 178 ? -16.263 3.512 15.619 1.00 90.88 178 GLN A N 1
ATOM 1432 C CA . GLN A 1 178 ? -17.148 4.548 16.143 1.00 90.88 178 GLN A CA 1
ATOM 1433 C C . GLN A 1 178 ? -18.013 4.033 17.295 1.00 90.88 178 GLN A C 1
ATOM 1435 O O . GLN A 1 178 ? -18.188 4.758 18.272 1.00 90.88 178 GLN A O 1
ATOM 1440 N N . MET A 1 179 ? -18.518 2.800 17.209 1.00 89.19 179 MET A N 1
ATOM 1441 C CA . MET A 1 179 ? -19.248 2.146 18.301 1.00 89.19 179 MET A CA 1
ATOM 1442 C C . MET A 1 179 ? -18.364 2.013 19.544 1.00 89.19 179 MET A C 1
ATOM 1444 O O . MET A 1 179 ? -18.730 2.528 20.599 1.00 89.19 179 MET A O 1
ATOM 1448 N N . LYS A 1 180 ? -17.151 1.463 19.387 1.00 87.75 180 LYS A N 1
ATOM 1449 C CA . LYS A 1 180 ? -16.168 1.341 20.476 1.00 87.75 180 LYS A CA 1
ATOM 1450 C C . LYS A 1 180 ? -15.864 2.693 21.132 1.00 87.75 180 LYS A C 1
ATOM 1452 O O . LYS A 1 180 ? -15.831 2.802 22.353 1.00 87.75 180 LYS A O 1
ATOM 1457 N N . ASN A 1 181 ? -15.676 3.742 20.331 1.00 86.25 181 ASN A N 1
ATOM 1458 C CA . ASN A 1 181 ? -15.395 5.077 20.858 1.00 86.25 181 ASN A CA 1
ATOM 1459 C C . ASN A 1 181 ? -16.572 5.635 21.680 1.00 86.25 181 ASN A C 1
ATOM 1461 O O . ASN A 1 181 ? -16.339 6.269 22.707 1.00 86.25 181 ASN A O 1
ATOM 1465 N N . ARG A 1 182 ? -17.826 5.384 21.272 1.00 85.88 182 ARG A N 1
ATOM 1466 C CA . ARG A 1 182 ? -19.022 5.832 22.013 1.00 85.88 182 ARG A CA 1
ATOM 1467 C C . ARG A 1 182 ? -19.145 5.153 23.373 1.00 85.88 182 ARG A C 1
ATOM 1469 O O . ARG A 1 182 ? -19.434 5.835 24.354 1.00 85.88 182 ARG A O 1
ATOM 1476 N N . GLU A 1 183 ? -18.878 3.851 23.437 1.00 81.62 183 GLU A N 1
ATOM 1477 C CA . GLU A 1 183 ? -18.874 3.085 24.691 1.00 81.62 183 GLU A CA 1
ATOM 1478 C C . GLU A 1 183 ? -17.842 3.643 25.675 1.00 81.62 183 GLU A C 1
ATOM 1480 O O . GLU A 1 183 ? -18.172 3.900 26.828 1.00 81.62 183 GLU A O 1
ATOM 1485 N N . THR A 1 184 ? -16.629 3.956 25.205 1.00 74.12 184 THR A N 1
ATOM 1486 C CA . THR A 1 184 ? -15.582 4.538 26.065 1.00 74.12 184 THR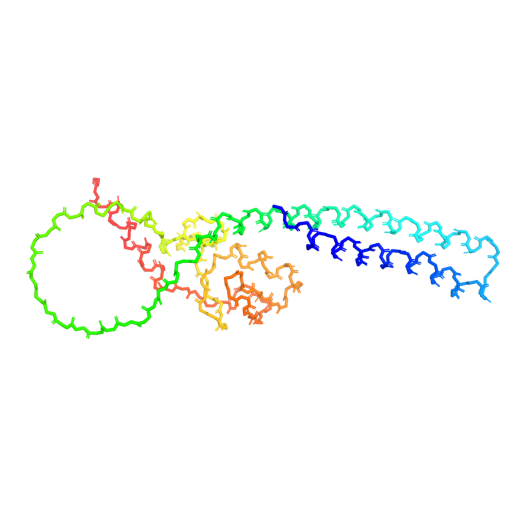 A CA 1
ATOM 1487 C C . THR A 1 184 ? -15.891 5.953 26.563 1.00 74.12 184 THR A C 1
ATOM 1489 O O . THR A 1 184 ? -15.373 6.362 27.598 1.00 74.12 184 THR A O 1
ATOM 1492 N N . THR A 1 185 ? -16.724 6.716 25.848 1.00 69.00 185 THR A N 1
ATOM 1493 C CA . THR A 1 185 ? -17.123 8.077 26.254 1.00 69.00 185 THR A CA 1
ATOM 1494 C C . THR A 1 185 ? -18.358 8.117 27.155 1.00 69.00 185 THR A C 1
ATOM 1496 O O . THR A 1 185 ? -18.605 9.147 27.770 1.00 69.00 185 THR A O 1
ATOM 1499 N N . GLY A 1 186 ? -19.138 7.032 27.225 1.00 58.66 186 GLY A N 1
ATOM 1500 C CA . GLY A 1 186 ? -20.365 6.945 28.029 1.00 58.66 186 GLY A CA 1
ATOM 1501 C C . GLY A 1 186 ? -20.163 6.444 29.464 1.00 58.66 186 GLY A C 1
ATOM 1502 O O . GLY A 1 186 ? -21.119 6.417 30.231 1.00 58.66 186 GLY A O 1
ATOM 1503 N N . THR A 1 187 ? -18.945 6.038 29.828 1.00 52.03 187 THR A N 1
ATOM 1504 C CA . THR A 1 187 ? -18.584 5.505 31.155 1.00 52.03 187 THR A CA 1
ATOM 1505 C C . THR A 1 187 ? -17.875 6.521 32.062 1.00 52.03 187 THR A C 1
ATOM 1507 O O . THR A 1 187 ? -17.103 6.121 32.931 1.00 52.03 187 THR A O 1
ATOM 1510 N N . HIS A 1 188 ? -18.106 7.821 31.866 1.00 41.94 188 HIS A N 1
ATOM 1511 C CA . HIS A 1 188 ? -17.558 8.890 32.708 1.00 41.94 188 HIS A CA 1
ATOM 1512 C C . HIS A 1 188 ? -18.653 9.754 33.326 1.00 41.94 188 HIS A C 1
ATOM 1514 O O . HIS A 1 188 ? -19.584 10.138 32.584 1.00 41.94 188 HIS A O 1
#